Protein AF-A0A933M6C6-F1 (afdb_monomer)

Nearest PDB structures (foldseek):
  3idu-assembly2_B  TM=6.717E-01  e=9.482E-05  Pyrococcus furiosus
  5icu-assembly1_A  TM=5.141E-01  e=3.422E-04  Methylosinus trichosporium OB3b
  7som-assembly1_E  TM=5.709E-01  e=1.697E-02  Chlamydomonas reinhardtii
  2kpn-assembly1_A  TM=4.558E-01  e=5.215E-02  Bacillus cereus ATCC 14579
  2ha1-assembly1_A  TM=2.693E-01  e=4.928E-01  Homo sapiens

Secondary structure (DSSP, 8-state):
--------------------------PPPEEEEEESPTT-EEETTPEEEEEEEEE-TT-EEEEEEEETTEEEEEE--SSTT-SEEEEEEEEE--SSEEEEEEEEEEETT--EEEEEEEEEEEPPPPPPP---------------PPPPP----------PPP-PPPPPPPPPPPPPP-PPPPPPPP------EEEPPPSSTT-EEEEEEETTEEEEEEE--------

Mean predicted aligned error: 21.07 Å

Foldseek 3Di:
DDDDDDDDDDPPPD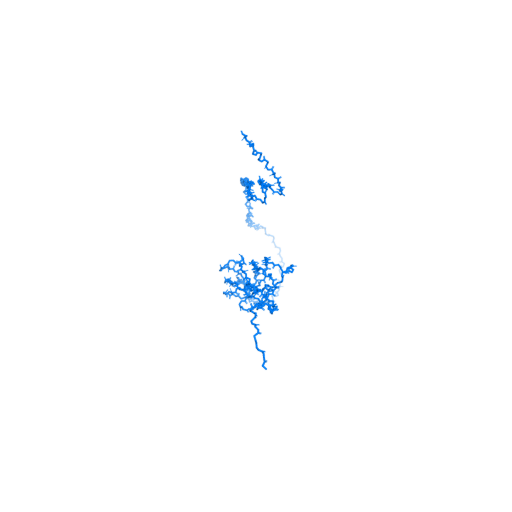DPPPPPPPPPPPWEKDKDWPPDAAAAEEAQFDKGKTKMKIFTQQAWAKKFKDKQRHTDDIDGDPDPRHGIDIDIDIDGRHDFAKIKIKMWTAGPVRHIDIDIHIYGYHYPDDDPDPPPPPDPPDDDPDDDDDDDDDDDDDDDDDDDDDDDDDPPDPDPPDPDPPPPDPPPPDPDFPFDWDFDPDPDDDWTWTWTDDPPDIDIDIDDDPPPPDD

Radius of gyration: 42.8 Å; Cα contacts (8 Å, |Δi|>4): 332; chains: 1; bounding box: 126×90×129 Å

Structure (mmCIF, N/CA/C/O backbone):
data_AF-A0A933M6C6-F1
#
_entry.id   AF-A0A933M6C6-F1
#
loop_
_atom_site.group_PDB
_atom_site.id
_atom_site.type_symbol
_atom_site.label_atom_id
_atom_site.label_alt_id
_atom_site.label_comp_id
_atom_site.label_asym_id
_atom_site.label_entity_id
_atom_site.label_seq_id
_atom_site.pdbx_PDB_ins_code
_atom_site.Cartn_x
_atom_site.Cartn_y
_atom_site.Cartn_z
_atom_site.occupancy
_atom_site.B_iso_or_equiv
_atom_site.auth_seq_id
_atom_site.auth_comp_id
_atom_site.auth_asym_id
_atom_site.auth_atom_id
_atom_site.pdbx_PDB_model_num
ATOM 1 N N . MET A 1 1 ? 32.829 -43.820 -68.331 1.00 44.56 1 MET A N 1
ATOM 2 C CA . MET A 1 1 ? 34.060 -43.910 -67.513 1.00 44.56 1 MET A CA 1
ATOM 3 C C . MET A 1 1 ? 34.888 -42.653 -67.713 1.00 44.56 1 MET A C 1
ATOM 5 O O . MET A 1 1 ? 35.371 -42.453 -68.817 1.00 44.56 1 MET A O 1
ATOM 9 N N . ARG A 1 2 ? 35.026 -41.822 -66.675 1.00 41.12 2 ARG A N 1
ATOM 10 C CA . ARG A 1 2 ? 36.199 -40.979 -66.378 1.00 41.12 2 ARG A CA 1
ATOM 11 C C . ARG A 1 2 ? 35.953 -40.339 -65.014 1.00 41.12 2 ARG A C 1
ATOM 13 O O . ARG A 1 2 ? 35.021 -39.566 -64.845 1.00 41.12 2 ARG A O 1
ATOM 20 N N . ALA A 1 3 ? 36.734 -40.785 -64.043 1.00 38.72 3 ALA A N 1
ATOM 21 C CA . ALA A 1 3 ? 36.704 -40.344 -62.661 1.00 38.72 3 ALA A CA 1
ATOM 22 C C . ALA A 1 3 ? 37.935 -39.477 -62.365 1.00 38.72 3 ALA A C 1
ATOM 24 O O . ALA A 1 3 ? 38.955 -39.625 -63.043 1.00 38.72 3 ALA A O 1
ATOM 25 N N . ARG A 1 4 ? 37.835 -38.753 -61.235 1.00 49.72 4 ARG A N 1
ATOM 26 C CA . ARG A 1 4 ? 38.862 -38.004 -60.470 1.00 49.72 4 ARG A CA 1
ATOM 27 C C . ARG A 1 4 ? 38.957 -36.531 -60.916 1.00 49.72 4 ARG A C 1
ATOM 29 O O . ARG A 1 4 ? 38.981 -36.266 -62.106 1.00 49.72 4 ARG A O 1
ATOM 36 N N . VAL A 1 5 ? 38.950 -35.526 -60.031 1.00 45.81 5 VAL A N 1
ATOM 37 C CA . VAL A 1 5 ? 39.817 -35.337 -58.851 1.00 45.81 5 VAL A CA 1
ATOM 38 C C . VAL A 1 5 ? 39.157 -34.423 -57.786 1.00 45.81 5 VAL A C 1
ATOM 40 O O . VAL A 1 5 ? 38.406 -33.512 -58.113 1.00 45.81 5 VAL A O 1
ATOM 43 N N . PHE A 1 6 ? 39.481 -34.714 -56.521 1.00 47.06 6 PHE A N 1
ATOM 44 C CA . PHE A 1 6 ? 39.343 -33.945 -55.271 1.00 47.06 6 PHE A CA 1
ATOM 45 C C . PHE A 1 6 ? 39.377 -32.402 -55.371 1.00 47.06 6 PHE A C 1
ATOM 47 O O . PHE A 1 6 ? 40.313 -31.851 -55.941 1.00 47.06 6 PHE A O 1
ATOM 54 N N . SER A 1 7 ? 38.499 -31.715 -54.629 1.00 49.41 7 SER A N 1
ATOM 55 C CA . SER A 1 7 ? 38.911 -30.546 -53.834 1.00 49.41 7 SER A CA 1
ATOM 56 C C . SER A 1 7 ? 37.970 -30.333 -52.644 1.00 49.41 7 SER A C 1
ATOM 58 O O . SER A 1 7 ? 36.762 -30.167 -52.789 1.00 49.41 7 SER A O 1
ATOM 60 N N . LEU A 1 8 ? 38.562 -30.408 -51.459 1.00 51.00 8 LEU A N 1
ATOM 61 C CA . LEU A 1 8 ? 37.994 -30.180 -50.140 1.00 51.00 8 LEU A CA 1
ATOM 62 C C . LEU A 1 8 ? 38.196 -28.696 -49.801 1.00 51.00 8 LEU A C 1
ATOM 64 O O . LEU A 1 8 ? 39.320 -28.346 -49.462 1.00 51.00 8 LEU A O 1
ATOM 68 N N . LEU A 1 9 ? 37.169 -27.837 -49.877 1.00 48.59 9 LEU A N 1
ATOM 69 C CA . LEU A 1 9 ? 37.128 -26.558 -49.141 1.00 48.59 9 LEU A CA 1
ATOM 70 C C . LEU A 1 9 ? 35.751 -25.873 -49.241 1.00 48.59 9 LEU A C 1
ATOM 72 O O . LEU A 1 9 ? 35.117 -25.911 -50.289 1.00 48.59 9 LEU A O 1
ATOM 76 N N . CYS A 1 10 ? 35.358 -25.192 -48.160 1.00 39.41 10 CYS A N 1
ATOM 77 C CA . CYS A 1 10 ? 34.171 -24.335 -47.993 1.00 39.41 10 CYS A CA 1
ATOM 78 C C . CYS A 1 10 ? 32.850 -25.022 -47.602 1.00 39.41 10 CYS A C 1
ATOM 80 O O . CYS A 1 10 ? 31.803 -24.832 -48.216 1.00 39.41 10 CYS A O 1
ATOM 82 N N . ILE A 1 11 ? 32.876 -25.683 -46.439 1.00 54.00 11 ILE A N 1
ATOM 83 C CA . ILE A 1 11 ? 31.768 -25.615 -45.470 1.00 54.00 11 ILE A CA 1
ATOM 84 C C . ILE A 1 11 ? 31.667 -24.149 -45.007 1.00 54.00 11 ILE A C 1
ATOM 86 O O . ILE A 1 11 ? 32.199 -23.788 -43.966 1.00 54.00 11 ILE A O 1
ATOM 90 N N . VAL A 1 12 ? 31.072 -23.270 -45.816 1.00 58.31 12 VAL A N 1
ATOM 91 C CA . VAL A 1 12 ? 30.713 -21.896 -45.415 1.00 58.31 12 VAL A CA 1
ATOM 92 C C . VAL A 1 12 ? 29.412 -21.522 -46.119 1.00 58.31 12 VAL A C 1
ATOM 94 O O . VAL A 1 12 ? 29.374 -20.760 -47.077 1.00 58.31 12 VAL A O 1
ATOM 97 N N . GLY A 1 13 ? 28.332 -22.125 -45.633 1.00 46.59 13 GLY A N 1
ATOM 98 C CA . GLY A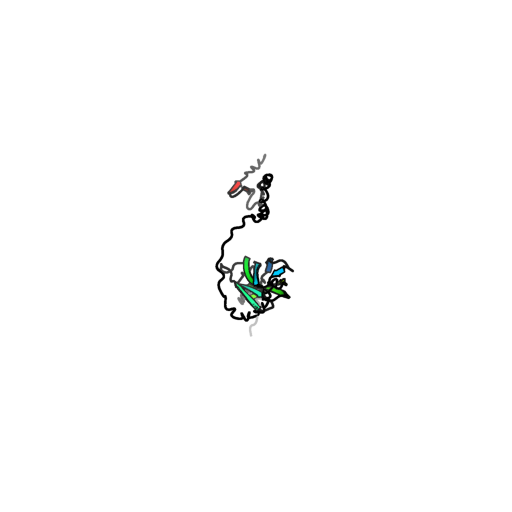 1 13 ? 26.956 -21.704 -45.877 1.00 46.59 13 GLY A CA 1
ATOM 99 C C . GLY A 1 13 ? 26.272 -21.334 -44.561 1.00 46.59 13 GLY A C 1
ATOM 100 O O . GLY A 1 13 ? 25.131 -21.720 -44.336 1.00 46.59 13 GLY A O 1
ATOM 101 N N . CYS A 1 14 ? 26.991 -20.657 -43.655 1.00 40.66 14 CYS A N 1
ATOM 102 C CA . CYS A 1 14 ? 26.375 -19.824 -42.617 1.00 40.66 14 CYS A CA 1
ATOM 103 C C . CYS A 1 14 ? 25.536 -18.747 -43.339 1.00 40.66 14 CYS A C 1
ATOM 105 O O . CYS A 1 14 ? 26.000 -18.184 -44.320 1.00 40.66 14 CYS A O 1
ATOM 107 N N . ALA A 1 15 ? 24.322 -18.381 -42.952 1.00 51.88 15 ALA A N 1
ATOM 108 C CA . ALA A 1 15 ? 23.766 -18.383 -41.621 1.00 51.88 15 ALA A CA 1
ATOM 109 C C . ALA A 1 15 ? 22.245 -18.556 -41.704 1.00 51.88 15 ALA A C 1
ATOM 111 O O . ALA A 1 15 ? 21.538 -17.747 -42.305 1.00 51.88 15 ALA A O 1
ATOM 112 N N . PHE A 1 16 ? 21.739 -19.569 -41.003 1.00 51.19 16 PHE A N 1
ATOM 113 C CA . PHE A 1 16 ? 20.488 -19.417 -40.278 1.00 51.19 16 PHE A CA 1
ATOM 114 C C . PHE A 1 16 ? 20.643 -18.164 -39.409 1.00 51.19 16 PHE A C 1
ATOM 116 O O . PHE A 1 16 ? 21.262 -18.218 -38.348 1.00 51.19 16 PHE A O 1
ATOM 123 N N . ILE A 1 17 ? 20.109 -17.026 -39.855 1.00 52.91 17 ILE A N 1
ATOM 124 C CA . ILE A 1 17 ? 19.870 -15.875 -38.981 1.00 52.91 17 ILE A CA 1
ATOM 125 C C . ILE A 1 17 ? 18.652 -16.234 -38.120 1.00 52.91 17 ILE A C 1
ATOM 127 O O . ILE A 1 17 ? 17.584 -15.638 -38.202 1.00 52.91 17 ILE A O 1
ATOM 131 N N . ALA A 1 18 ? 18.806 -17.274 -37.299 1.00 56.09 18 ALA A N 1
ATOM 132 C CA . ALA A 1 18 ? 18.123 -17.326 -36.029 1.00 56.09 18 ALA A CA 1
ATOM 133 C C . ALA A 1 18 ? 18.757 -16.182 -35.249 1.00 56.09 18 ALA A C 1
ATOM 135 O O . ALA A 1 18 ? 19.886 -16.301 -34.777 1.00 56.09 18 ALA A O 1
ATOM 136 N N . GLY A 1 19 ? 18.091 -15.026 -35.237 1.00 50.09 19 GLY A N 1
ATOM 137 C CA . GLY A 1 19 ? 18.478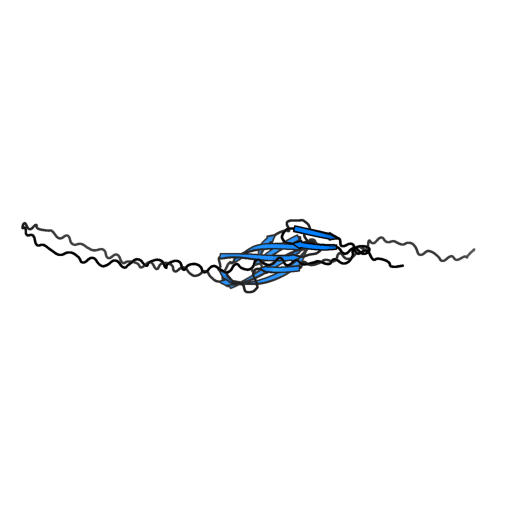 -13.942 -34.356 1.00 50.09 19 GLY A CA 1
ATOM 138 C C . GLY A 1 19 ? 18.628 -14.539 -32.965 1.00 50.09 19 GLY A C 1
ATOM 139 O O . GLY A 1 19 ? 17.640 -14.956 -32.363 1.00 50.09 19 GLY A O 1
ATOM 140 N N . CYS A 1 20 ? 19.868 -14.634 -32.490 1.00 50.94 20 CYS A N 1
ATOM 141 C CA . CYS A 1 20 ? 20.178 -14.846 -31.091 1.00 50.94 20 CYS A CA 1
ATOM 142 C C . CYS A 1 20 ? 19.671 -13.606 -30.355 1.00 50.94 20 CYS A C 1
ATOM 144 O O . CYS A 1 20 ? 20.428 -12.694 -30.036 1.00 50.94 20 CYS A O 1
ATOM 146 N N . GLN A 1 21 ? 18.361 -13.530 -30.147 1.00 54.25 21 GLN A N 1
ATOM 147 C CA . GLN A 1 21 ? 17.785 -12.670 -29.137 1.00 54.25 21 GLN A CA 1
ATOM 148 C C . GLN A 1 21 ? 18.337 -13.204 -27.818 1.00 54.25 21 GLN A C 1
ATOM 150 O O . GLN A 1 21 ? 17.965 -14.292 -27.376 1.00 54.25 21 GLN A O 1
ATOM 155 N N . ALA A 1 22 ? 19.310 -12.479 -27.256 1.00 55.59 22 ALA A N 1
ATOM 156 C CA . ALA A 1 22 ? 19.784 -12.714 -25.902 1.00 55.59 22 ALA A CA 1
ATOM 157 C C . ALA A 1 22 ? 18.553 -12.898 -24.996 1.00 55.59 22 ALA A C 1
ATOM 159 O O . ALA A 1 22 ? 17.565 -12.179 -25.204 1.00 55.59 22 ALA A O 1
ATOM 160 N N . PRO A 1 23 ? 18.561 -13.856 -24.049 1.00 57.53 23 PRO A N 1
ATOM 161 C CA . PRO A 1 23 ? 17.455 -14.023 -23.120 1.00 57.53 23 PRO A CA 1
ATOM 162 C C . PRO A 1 23 ? 17.123 -12.653 -22.544 1.00 57.53 23 PRO A C 1
ATOM 164 O O . PRO A 1 23 ? 17.985 -11.989 -21.968 1.00 57.53 23 PRO A O 1
ATOM 167 N N . ARG A 1 24 ? 15.901 -12.176 -22.789 1.00 56.88 24 ARG A N 1
ATOM 168 C CA . ARG A 1 24 ? 15.425 -10.948 -22.169 1.00 56.88 24 ARG A CA 1
ATOM 169 C C . ARG A 1 24 ? 15.336 -11.273 -20.686 1.00 56.88 24 ARG A C 1
ATOM 171 O O . ARG A 1 24 ? 14.379 -11.922 -20.280 1.00 56.88 24 ARG A O 1
ATOM 178 N N . GLU A 1 25 ? 16.366 -10.911 -19.930 1.00 58.38 25 GLU A N 1
ATOM 179 C CA . GLU A 1 25 ? 16.401 -11.092 -18.483 1.00 58.38 25 GLU A CA 1
ATOM 180 C C . GLU A 1 25 ? 15.146 -10.450 -17.901 1.00 58.38 25 GLU A C 1
ATOM 182 O O . GLU A 1 25 ? 14.957 -9.232 -17.948 1.00 58.38 25 GLU A O 1
ATOM 187 N N . THR A 1 26 ? 14.226 -11.290 -17.435 1.00 68.06 26 THR A N 1
ATOM 188 C CA . THR A 1 26 ? 13.010 -10.835 -16.778 1.00 68.06 26 THR A CA 1
ATOM 189 C C . THR A 1 26 ? 13.389 -10.503 -15.348 1.00 68.06 26 THR A C 1
ATOM 191 O O . THR A 1 26 ? 13.315 -11.354 -14.460 1.00 68.06 26 THR A O 1
ATOM 194 N N . THR A 1 27 ? 13.830 -9.268 -15.127 1.00 87.19 27 THR A N 1
ATOM 195 C CA . THR A 1 27 ? 14.018 -8.751 -13.772 1.00 87.19 27 THR A CA 1
ATOM 196 C C . THR A 1 27 ? 12.675 -8.757 -13.050 1.00 87.19 27 THR A C 1
ATOM 198 O O . THR A 1 27 ? 11.633 -8.574 -13.677 1.00 87.19 27 THR A O 1
ATOM 201 N N . LYS A 1 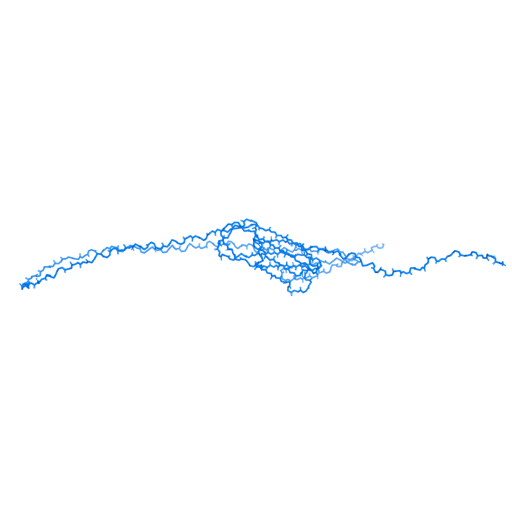28 ? 12.671 -9.024 -11.746 1.00 93.50 28 LYS A N 1
ATOM 202 C CA . LYS A 1 28 ? 11.486 -8.851 -10.901 1.00 93.50 28 LYS A CA 1
ATOM 203 C C . LYS A 1 28 ? 11.592 -7.514 -10.162 1.00 93.50 28 LYS A C 1
ATOM 205 O O . LYS A 1 28 ? 12.710 -7.144 -9.792 1.00 93.50 28 LYS A O 1
ATOM 210 N N . PRO A 1 29 ? 10.464 -6.849 -9.858 1.00 96.56 29 PRO A N 1
ATOM 211 C CA . PRO A 1 29 ? 10.491 -5.662 -9.018 1.00 96.56 29 PRO A CA 1
ATOM 212 C C . PRO A 1 29 ? 11.059 -5.967 -7.629 1.00 96.56 29 PRO A C 1
ATOM 214 O O . PRO A 1 29 ? 10.830 -7.040 -7.076 1.00 96.56 29 PRO A O 1
ATOM 217 N N . SER A 1 30 ? 11.750 -5.010 -7.032 1.00 97.19 30 SER A N 1
ATOM 218 C CA . SER A 1 30 ? 12.094 -4.991 -5.612 1.00 97.19 30 SER A CA 1
ATOM 219 C C . SER A 1 30 ? 11.197 -3.983 -4.904 1.00 97.19 30 SER A C 1
ATOM 221 O O . SER A 1 30 ? 10.936 -2.912 -5.453 1.00 97.19 30 SER A O 1
ATOM 223 N N . ILE A 1 31 ? 10.695 -4.328 -3.718 1.00 98.31 31 ILE A N 1
ATOM 224 C CA . ILE A 1 31 ? 9.736 -3.517 -2.959 1.00 98.31 31 ILE A CA 1
ATOM 225 C C . ILE A 1 31 ? 10.199 -3.434 -1.509 1.00 98.31 31 ILE A C 1
ATOM 227 O O . ILE A 1 31 ? 10.365 -4.457 -0.845 1.00 98.31 31 ILE A O 1
ATOM 231 N N . THR A 1 32 ? 10.302 -2.213 -0.998 1.00 97.94 32 THR A N 1
ATOM 232 C CA . THR A 1 32 ? 10.550 -1.932 0.416 1.00 97.94 32 THR A CA 1
ATOM 233 C C . THR A 1 32 ? 9.430 -1.054 0.948 1.00 97.94 32 THR A C 1
ATOM 235 O O . THR A 1 32 ? 9.217 0.052 0.452 1.00 97.94 32 THR A O 1
ATOM 238 N N . ILE A 1 33 ? 8.715 -1.526 1.968 1.00 97.69 33 ILE A N 1
ATOM 239 C CA . ILE A 1 33 ? 7.730 -0.712 2.684 1.00 97.69 33 ILE A CA 1
ATOM 240 C C . ILE A 1 33 ? 8.487 0.125 3.717 1.00 97.69 33 ILE A C 1
ATOM 242 O O . ILE A 1 33 ? 9.130 -0.415 4.613 1.00 97.69 33 ILE A O 1
ATOM 246 N N . VAL A 1 34 ? 8.448 1.444 3.548 1.00 97.50 34 VAL A N 1
ATOM 247 C CA . VAL A 1 34 ? 9.133 2.423 4.403 1.00 97.50 34 VAL A CA 1
ATOM 248 C C . VAL A 1 34 ? 8.254 2.788 5.597 1.00 97.50 34 VAL A C 1
ATOM 250 O O . VAL A 1 34 ? 8.749 2.932 6.713 1.00 97.50 34 VAL A O 1
ATOM 253 N N . ALA A 1 35 ? 6.944 2.910 5.372 1.00 96.62 35 ALA A N 1
ATOM 254 C CA . ALA A 1 35 ? 5.962 3.160 6.416 1.00 96.62 35 ALA A CA 1
ATOM 255 C C . ALA A 1 35 ? 4.609 2.506 6.074 1.00 96.62 35 ALA A C 1
ATOM 257 O O . ALA A 1 35 ? 4.263 2.429 4.895 1.00 96.62 35 ALA A O 1
ATOM 258 N N . PRO A 1 36 ? 3.819 2.091 7.076 1.00 97.00 36 PRO A N 1
ATOM 259 C CA . PRO A 1 36 ? 4.204 2.026 8.483 1.00 97.00 36 PRO A CA 1
ATOM 260 C C . PRO A 1 36 ? 5.214 0.898 8.779 1.00 97.00 36 PRO A C 1
ATOM 262 O O . PRO A 1 36 ? 5.278 -0.082 8.040 1.00 97.00 36 PRO A O 1
ATOM 265 N N . PRO A 1 37 ? 6.005 0.999 9.862 1.00 95.88 37 PRO A N 1
ATOM 266 C CA . PRO A 1 37 ? 6.800 -0.123 10.352 1.00 95.88 37 PRO A CA 1
ATOM 267 C C . PRO A 1 37 ? 5.922 -1.312 10.765 1.00 95.88 37 PRO A C 1
ATOM 269 O O . PRO A 1 37 ? 4.767 -1.139 11.172 1.00 95.88 37 PRO A O 1
ATOM 272 N N . GLN A 1 38 ? 6.489 -2.520 10.738 1.00 96.31 38 GLN A N 1
ATOM 273 C CA . GLN A 1 38 ? 5.824 -3.715 11.263 1.00 96.31 38 GLN A CA 1
ATOM 274 C C . GLN A 1 38 ? 5.326 -3.516 12.707 1.00 96.31 38 GLN A C 1
ATOM 276 O O . GLN A 1 38 ? 6.021 -2.952 13.550 1.00 96.31 38 GLN A O 1
ATOM 281 N N . GLY A 1 39 ? 4.122 -4.002 13.001 1.00 94.75 39 GLY A N 1
ATOM 282 C CA . GLY A 1 39 ? 3.499 -3.932 14.324 1.00 94.75 39 GLY A CA 1
ATOM 283 C C . GLY A 1 39 ? 2.937 -2.557 14.702 1.00 94.75 39 GLY A C 1
ATOM 284 O O . GLY A 1 39 ? 2.509 -2.381 15.842 1.00 94.75 39 GLY A O 1
ATOM 285 N N . SER A 1 40 ? 2.916 -1.589 13.779 1.00 96.31 40 SER A N 1
ATOM 286 C CA . SER A 1 40 ? 2.319 -0.270 14.033 1.00 96.31 40 SER A CA 1
ATOM 287 C C . SER A 1 40 ? 0.854 -0.387 14.455 1.00 96.31 40 SER A C 1
ATOM 289 O O . SER A 1 40 ? 0.142 -1.280 13.993 1.00 96.31 40 SER A O 1
ATOM 291 N N . SER A 1 41 ? 0.412 0.509 15.341 1.00 96.19 41 SER A N 1
ATOM 292 C CA . SER A 1 41 ? -0.949 0.506 15.883 1.00 96.19 41 SER A CA 1
ATOM 293 C C . SER A 1 41 ? -1.746 1.732 15.445 1.00 96.19 41 SER A C 1
ATOM 295 O O . SER A 1 41 ? -1.231 2.844 15.514 1.00 96.19 41 SER A O 1
ATOM 297 N N . TYR A 1 42 ? -2.998 1.515 15.043 1.00 96.75 42 TYR A N 1
ATOM 298 C CA . TYR A 1 42 ? -3.942 2.541 14.582 1.00 96.75 42 TYR A CA 1
ATOM 299 C C . TYR A 1 42 ? -5.309 2.356 15.240 1.00 96.75 42 TYR A C 1
ATOM 301 O O . TYR A 1 42 ? -5.624 1.265 15.711 1.00 96.75 42 TYR A O 1
ATOM 309 N N . VAL A 1 43 ? -6.142 3.393 15.253 1.00 95.75 43 VAL A N 1
ATOM 310 C CA . VAL A 1 43 ? -7.537 3.289 15.704 1.00 95.75 43 VAL A CA 1
ATOM 311 C C . VAL A 1 43 ? -8.446 3.015 14.506 1.00 95.75 43 VAL A C 1
ATOM 313 O O . VAL A 1 43 ? -8.251 3.558 13.417 1.00 95.75 43 VAL A O 1
ATOM 316 N N . ALA A 1 44 ? -9.469 2.177 14.684 1.00 96.00 44 ALA A N 1
ATOM 317 C CA . ALA A 1 44 ? -10.423 1.909 13.615 1.00 96.00 44 ALA A CA 1
ATOM 318 C C . ALA A 1 44 ? -11.092 3.215 13.147 1.00 96.00 44 ALA A C 1
ATOM 320 O O . ALA A 1 44 ? -11.614 3.997 13.941 1.00 96.00 44 ALA A O 1
ATOM 321 N N . GLY A 1 45 ? -11.092 3.437 11.836 1.00 93.69 45 GLY A N 1
ATOM 322 C CA . GLY A 1 45 ? -11.561 4.658 11.191 1.00 93.69 45 GLY A CA 1
ATOM 323 C C . GLY A 1 45 ? -10.446 5.613 10.759 1.00 93.69 45 GLY A C 1
ATOM 324 O O . GLY A 1 45 ? -10.723 6.465 9.912 1.00 93.69 45 GLY A O 1
ATOM 325 N N . GLU A 1 46 ? -9.217 5.457 11.263 1.00 95.56 46 GLU A N 1
ATOM 326 C CA . GLU A 1 46 ? -8.065 6.260 10.838 1.00 95.56 46 GLU A CA 1
ATOM 327 C C . GLU A 1 46 ? -7.592 5.907 9.421 1.00 95.56 46 GLU A C 1
ATOM 329 O O . GLU A 1 46 ? -7.781 4.791 8.930 1.00 95.56 46 GLU A O 1
ATOM 334 N N . SER A 1 47 ? -6.966 6.881 8.752 1.00 96.06 47 SER A N 1
ATOM 335 C CA . SER A 1 47 ? -6.302 6.672 7.463 1.00 96.06 47 SER A CA 1
ATOM 336 C C . SER A 1 47 ? -4.841 6.303 7.691 1.00 96.06 47 SER A C 1
ATOM 338 O O . SER A 1 47 ? -4.080 7.074 8.274 1.00 96.06 47 SER A O 1
ATOM 340 N N . VAL A 1 48 ? -4.442 5.139 7.199 1.00 97.25 48 VAL A N 1
ATOM 341 C CA . VAL A 1 48 ? -3.073 4.635 7.208 1.00 97.25 48 VAL A CA 1
ATOM 342 C C . VAL A 1 48 ? -2.416 4.985 5.879 1.00 97.25 48 VAL A C 1
ATOM 344 O O . VAL A 1 48 ? -2.884 4.587 4.812 1.00 97.25 48 VAL A O 1
ATOM 347 N N . SER A 1 49 ? -1.307 5.719 5.948 1.00 97.81 49 SER A N 1
ATOM 348 C CA . SER A 1 49 ? -0.470 6.039 4.791 1.00 97.81 49 SER A CA 1
ATOM 349 C C . SER A 1 49 ? 0.620 4.983 4.623 1.00 97.81 49 SER A C 1
ATOM 351 O O . SER A 1 49 ? 1.541 4.913 5.435 1.00 97.81 49 SER A O 1
ATOM 353 N N . VAL A 1 50 ? 0.529 4.177 3.568 1.00 98.12 50 VAL A N 1
ATOM 354 C CA . VAL A 1 50 ? 1.531 3.166 3.219 1.00 98.12 50 VAL A CA 1
ATOM 355 C C . VAL A 1 50 ? 2.508 3.754 2.212 1.00 98.12 50 VAL A C 1
ATOM 357 O O . VAL A 1 50 ? 2.166 3.964 1.050 1.00 98.12 50 VAL A O 1
ATOM 360 N N . HIS A 1 51 ? 3.730 4.026 2.657 1.00 98.19 51 HIS A N 1
ATOM 361 C CA . HIS A 1 51 ? 4.818 4.516 1.817 1.00 98.19 51 HIS A CA 1
ATOM 362 C C . HIS A 1 51 ? 5.713 3.353 1.408 1.00 98.19 51 HIS A C 1
ATOM 364 O O . HIS A 1 51 ? 6.292 2.673 2.256 1.00 98.19 51 HIS A O 1
ATOM 370 N N . SER A 1 52 ? 5.846 3.132 0.103 1.00 97.81 52 SER A N 1
ATOM 371 C CA . SER A 1 52 ? 6.710 2.093 -0.450 1.00 97.81 52 SER A CA 1
ATOM 372 C C . SER A 1 52 ? 7.684 2.647 -1.487 1.00 97.81 52 SER A C 1
ATOM 374 O O . SER A 1 52 ? 7.377 3.578 -2.236 1.00 97.81 52 SER A O 1
ATOM 376 N N . ALA A 1 53 ? 8.880 2.064 -1.505 1.00 97.94 53 ALA A N 1
ATOM 377 C CA . ALA A 1 53 ? 9.909 2.275 -2.509 1.00 97.94 53 ALA A CA 1
ATOM 378 C C . ALA A 1 53 ? 9.995 1.026 -3.390 1.00 97.94 53 ALA A C 1
ATOM 380 O O . ALA A 1 53 ? 10.238 -0.075 -2.897 1.00 97.94 53 ALA A O 1
ATOM 381 N N . VAL A 1 54 ? 9.790 1.205 -4.691 1.00 98.06 54 VAL A N 1
ATOM 382 C CA . VAL A 1 54 ? 9.784 0.140 -5.694 1.00 98.06 54 VAL A CA 1
ATOM 383 C C . VAL A 1 54 ? 10.888 0.404 -6.709 1.00 98.06 54 VAL A C 1
ATOM 385 O O . VAL A 1 54 ? 11.062 1.542 -7.146 1.00 98.06 54 VAL A O 1
ATOM 388 N N . ALA A 1 55 ? 11.623 -0.634 -7.100 1.00 96.75 55 ALA A N 1
ATOM 389 C CA . ALA A 1 55 ? 12.651 -0.553 -8.132 1.00 96.75 55 ALA A CA 1
ATOM 390 C C . ALA A 1 55 ? 12.580 -1.749 -9.089 1.00 96.75 55 ALA A C 1
ATOM 392 O O . ALA A 1 55 ? 12.485 -2.887 -8.642 1.00 96.75 55 ALA A O 1
ATOM 393 N N . ASP A 1 56 ? 12.648 -1.516 -10.397 1.00 96.38 56 ASP A N 1
ATOM 394 C CA . ASP A 1 56 ? 12.757 -2.565 -11.416 1.00 96.38 56 ASP A CA 1
ATOM 395 C C . ASP A 1 56 ? 13.537 -2.044 -12.642 1.00 96.38 56 ASP A C 1
ATOM 397 O O . ASP A 1 56 ? 13.123 -1.041 -13.232 1.00 96.38 56 ASP A O 1
ATOM 401 N N . PRO A 1 57 ? 14.624 -2.717 -13.074 1.00 93.38 57 PRO A N 1
ATOM 402 C CA . PRO A 1 57 ? 15.416 -2.290 -14.231 1.00 93.38 57 PRO A CA 1
ATOM 403 C C . PRO A 1 57 ? 14.661 -2.262 -15.568 1.00 93.38 57 PRO A C 1
ATOM 405 O O . PRO A 1 57 ? 14.986 -1.483 -16.465 1.00 93.38 57 PRO A O 1
ATOM 408 N N . SER A 1 58 ? 13.640 -3.109 -15.719 1.00 92.25 58 SER A N 1
ATOM 409 C CA . SER A 1 58 ? 12.787 -3.167 -16.910 1.00 92.25 58 SER A CA 1
ATOM 410 C C . SER A 1 58 ? 11.682 -2.105 -16.897 1.00 92.25 58 SER A C 1
ATOM 412 O O . SER A 1 58 ? 11.020 -1.902 -17.918 1.00 92.25 58 SER A O 1
ATOM 414 N N . GLY A 1 59 ? 11.497 -1.409 -15.773 1.00 94.69 59 GLY A N 1
ATOM 415 C CA . GLY A 1 59 ? 10.481 -0.388 -15.565 1.00 94.69 59 GLY A CA 1
ATOM 416 C C . GLY A 1 59 ? 9.233 -0.927 -14.870 1.00 94.69 59 GLY A C 1
ATOM 417 O O . GLY A 1 59 ? 8.779 -2.047 -15.101 1.00 94.69 59 GLY A O 1
ATOM 418 N N . ILE A 1 60 ? 8.645 -0.084 -14.032 1.00 97.06 60 ILE A N 1
ATOM 419 C CA . ILE A 1 60 ? 7.456 -0.386 -13.241 1.00 97.06 60 ILE A CA 1
ATOM 420 C C . ILE A 1 60 ? 6.212 -0.136 -14.108 1.00 97.06 60 ILE A C 1
ATOM 422 O O . ILE A 1 60 ? 6.163 0.822 -14.878 1.00 97.06 60 ILE A O 1
ATOM 426 N N . ALA A 1 61 ? 5.212 -1.010 -14.010 1.00 97.12 61 ALA A N 1
ATOM 427 C CA . ALA A 1 61 ? 3.930 -0.886 -14.704 1.00 97.12 61 ALA A CA 1
ATOM 428 C C . ALA A 1 61 ? 2.826 -0.387 -13.765 1.00 97.12 61 ALA A C 1
ATOM 430 O O . ALA A 1 61 ? 2.090 0.534 -14.113 1.00 97.12 61 ALA A O 1
ATOM 431 N N . ARG A 1 62 ? 2.714 -0.992 -12.576 1.00 97.44 62 ARG A N 1
ATOM 432 C CA . ARG A 1 62 ? 1.754 -0.600 -11.535 1.00 97.44 62 ARG A CA 1
ATOM 433 C C . ARG A 1 62 ? 2.171 -1.112 -10.161 1.00 97.44 62 ARG A C 1
ATOM 435 O O . ARG A 1 62 ? 2.903 -2.100 -10.063 1.00 97.44 62 ARG A O 1
ATOM 442 N N . VAL A 1 63 ? 1.642 -0.473 -9.126 1.00 98.31 63 VAL A N 1
ATOM 443 C CA . VAL A 1 63 ? 1.771 -0.877 -7.725 1.00 98.31 63 VAL A CA 1
ATOM 444 C C . VAL A 1 63 ? 0.377 -0.958 -7.108 1.00 98.31 63 VAL A C 1
ATOM 446 O O . VAL A 1 63 ? -0.414 -0.024 -7.206 1.00 98.31 63 VAL A O 1
ATOM 449 N N . GLU A 1 64 ? 0.065 -2.090 -6.496 1.00 98.56 64 GLU A N 1
ATOM 450 C CA . GLU A 1 64 ? -1.205 -2.379 -5.837 1.00 98.56 64 GLU A CA 1
ATOM 451 C C . GLU A 1 64 ? -0.974 -2.512 -4.329 1.00 98.56 64 GLU A C 1
ATOM 453 O O . GLU A 1 64 ? -0.072 -3.236 -3.902 1.00 98.56 64 GLU A O 1
ATOM 458 N N . LEU A 1 65 ? -1.820 -1.862 -3.531 1.00 98.50 65 LEU A N 1
ATOM 459 C CA . LEU A 1 65 ? -1.913 -2.084 -2.092 1.00 98.50 65 LEU A CA 1
ATOM 460 C C . LEU A 1 65 ? -3.093 -3.007 -1.807 1.00 98.50 65 LEU A C 1
ATOM 462 O O . LEU A 1 65 ? -4.216 -2.754 -2.248 1.00 98.50 65 LEU A O 1
ATOM 466 N N . TYR A 1 66 ? -2.834 -4.032 -1.010 1.00 98.38 66 TYR A N 1
ATOM 467 C CA . TYR A 1 66 ? -3.805 -4.980 -0.501 1.00 98.38 66 TYR A CA 1
ATOM 468 C C . TYR A 1 66 ? -3.931 -4.835 1.015 1.00 98.38 66 TYR A C 1
ATOM 470 O O . TYR A 1 66 ? -2.921 -4.703 1.706 1.00 98.38 66 TYR A O 1
ATOM 478 N N . ALA A 1 67 ? -5.154 -4.930 1.527 1.00 97.69 67 ALA A N 1
ATOM 479 C CA . ALA A 1 67 ? -5.442 -5.132 2.942 1.00 97.69 67 ALA A CA 1
ATOM 480 C C . ALA A 1 67 ? -6.240 -6.431 3.095 1.00 97.69 67 ALA A C 1
ATOM 482 O O . ALA A 1 67 ? -7.270 -6.604 2.443 1.00 97.69 67 ALA A O 1
ATOM 483 N N . ASP A 1 68 ? -5.721 -7.368 3.890 1.00 96.50 68 ASP A N 1
ATOM 484 C CA . ASP A 1 68 ? -6.336 -8.677 4.166 1.00 96.50 68 ASP A CA 1
ATOM 485 C C . ASP A 1 68 ? -6.743 -9.453 2.899 1.00 96.50 68 ASP A C 1
ATOM 487 O O . ASP A 1 68 ? -7.760 -10.142 2.844 1.00 96.50 68 ASP A O 1
ATOM 491 N N . GLY A 1 69 ? -5.929 -9.321 1.847 1.00 95.44 69 GLY A N 1
ATOM 492 C CA . GLY A 1 69 ? -6.131 -9.985 0.557 1.00 95.44 69 GLY A CA 1
ATOM 493 C C . GLY A 1 69 ? -7.022 -9.235 -0.440 1.00 95.44 69 GLY A C 1
ATOM 494 O O . GLY A 1 69 ? -7.121 -9.673 -1.586 1.00 95.44 69 GLY A O 1
ATOM 495 N N . ALA A 1 70 ? -7.617 -8.096 -0.073 1.00 96.56 70 ALA A N 1
ATOM 496 C CA . ALA A 1 70 ? -8.396 -7.251 -0.980 1.00 96.56 70 ALA A CA 1
ATOM 497 C C . ALA A 1 70 ? -7.583 -6.045 -1.471 1.00 96.56 70 ALA A C 1
ATOM 499 O O . ALA A 1 70 ? -6.909 -5.400 -0.674 1.00 96.56 70 ALA A O 1
ATOM 500 N N . ILE A 1 71 ? -7.670 -5.705 -2.763 1.00 97.31 71 ILE A N 1
ATOM 501 C CA . ILE A 1 71 ? -7.047 -4.487 -3.311 1.00 97.31 71 ILE A CA 1
ATOM 502 C C . ILE A 1 71 ? -7.771 -3.263 -2.749 1.00 97.31 71 ILE A C 1
ATOM 504 O O . ILE A 1 71 ? -8.987 -3.140 -2.897 1.00 97.31 71 ILE A O 1
ATOM 508 N N . VAL A 1 72 ? -7.019 -2.345 -2.148 1.00 97.44 72 VAL A N 1
ATOM 509 C CA . VAL A 1 72 ? -7.540 -1.096 -1.569 1.00 97.44 72 VAL A CA 1
ATOM 510 C C . VAL A 1 72 ? -7.053 0.146 -2.306 1.00 97.44 72 VAL A C 1
ATOM 512 O O . VAL A 1 72 ? -7.748 1.159 -2.309 1.00 97.44 72 VAL A O 1
ATOM 515 N N . ALA A 1 73 ? -5.897 0.068 -2.967 1.00 97.44 73 ALA A N 1
ATOM 516 C CA . ALA A 1 73 ? -5.378 1.135 -3.813 1.00 97.44 73 ALA A CA 1
ATOM 517 C C . ALA A 1 73 ? -4.542 0.565 -4.963 1.00 97.44 73 ALA A C 1
ATOM 519 O O . ALA A 1 73 ? -3.976 -0.526 -4.866 1.00 97.44 73 ALA A O 1
ATOM 520 N N . GLN A 1 74 ? -4.461 1.317 -6.056 1.00 97.88 74 GLN A N 1
ATOM 521 C CA . GLN A 1 74 ? -3.634 0.993 -7.209 1.00 97.88 74 GLN A CA 1
ATOM 522 C C . GLN A 1 74 ? -3.112 2.284 -7.830 1.00 97.88 74 GLN A C 1
ATOM 524 O O . GLN A 1 74 ? -3.897 3.178 -8.135 1.00 97.88 74 GLN A O 1
ATOM 529 N N . ASP A 1 75 ? -1.813 2.326 -8.102 1.00 97.69 75 ASP A N 1
ATOM 530 C CA . ASP A 1 75 ? -1.143 3.467 -8.710 1.00 97.69 75 ASP A CA 1
ATOM 531 C C . ASP A 1 75 ? -0.269 3.021 -9.883 1.00 97.69 75 ASP A C 1
ATOM 533 O O . ASP A 1 75 ? 0.332 1.942 -9.878 1.00 97.69 75 ASP A O 1
ATOM 537 N N . ALA A 1 76 ? -0.198 3.870 -10.903 1.00 96.06 76 ALA A N 1
ATOM 538 C CA . ALA A 1 76 ? 0.718 3.722 -12.025 1.00 96.06 76 ALA A CA 1
ATOM 539 C C . ALA A 1 76 ? 1.841 4.765 -11.909 1.00 96.06 76 ALA A C 1
ATOM 541 O O . ALA A 1 76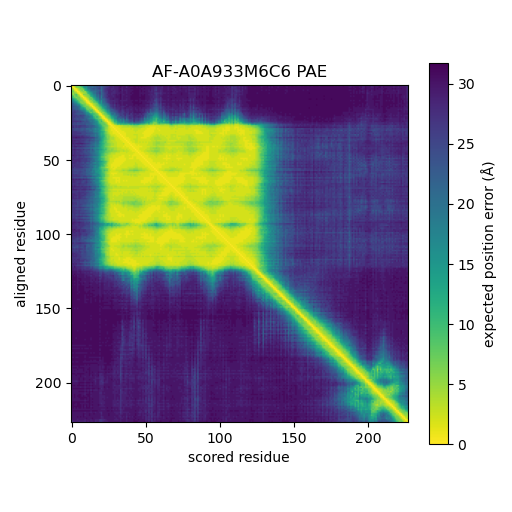 ? 1.609 5.848 -11.363 1.00 96.06 76 ALA A O 1
ATOM 542 N N . PRO A 1 77 ? 3.053 4.487 -12.419 1.00 95.94 77 PRO A N 1
ATOM 543 C CA . PRO A 1 77 ? 4.119 5.478 -12.409 1.00 95.94 77 PRO A CA 1
ATOM 544 C C . PRO A 1 77 ? 3.731 6.738 -13.205 1.00 95.94 77 PRO A C 1
ATOM 546 O O . PRO A 1 77 ? 3.139 6.617 -14.280 1.00 95.94 77 PRO A O 1
ATOM 549 N N . PRO A 1 78 ? 4.098 7.945 -12.734 1.00 94.50 78 PRO A N 1
ATOM 550 C CA . PRO A 1 78 ? 3.803 9.201 -13.426 1.00 94.50 78 PRO A CA 1
ATOM 551 C C . PRO A 1 78 ? 4.532 9.345 -14.766 1.00 94.50 78 PRO A C 1
ATOM 553 O O . PRO A 1 78 ? 4.088 10.112 -15.620 1.00 94.50 78 PRO A O 1
ATOM 556 N N . VAL A 1 79 ? 5.644 8.625 -14.963 1.00 94.75 79 VAL A N 1
ATOM 557 C CA . VAL A 1 79 ? 6.377 8.609 -16.234 1.00 94.75 79 VAL A CA 1
ATOM 558 C C . VAL A 1 79 ? 6.494 7.187 -16.796 1.00 94.75 79 VAL A C 1
ATOM 560 O O . VAL A 1 79 ? 6.691 6.231 -16.039 1.00 94.75 79 VAL A O 1
ATOM 563 N N . PRO A 1 80 ? 6.406 7.007 -18.127 1.00 93.06 80 PRO A N 1
ATOM 564 C CA . PRO A 1 80 ? 6.577 5.698 -18.746 1.00 93.06 80 PRO A CA 1
ATOM 565 C C . PRO A 1 80 ? 7.950 5.092 -18.441 1.00 93.06 80 PRO A C 1
ATOM 567 O O . PRO A 1 80 ? 8.966 5.782 -18.483 1.00 93.06 80 PRO A O 1
ATOM 570 N N . LYS A 1 81 ? 7.986 3.775 -18.207 1.00 92.38 81 LYS A N 1
ATOM 571 C CA . LYS A 1 81 ? 9.217 3.005 -17.945 1.00 92.38 81 LYS A CA 1
ATOM 572 C C . LYS A 1 81 ? 10.051 3.517 -16.761 1.00 92.38 81 LYS A C 1
ATOM 574 O O . LYS A 1 81 ? 11.267 3.336 -16.738 1.00 92.38 81 LYS A O 1
ATOM 579 N N . GLN A 1 82 ? 9.412 4.137 -15.773 1.00 95.94 82 GLN A N 1
ATOM 580 C CA . GLN A 1 82 ? 10.076 4.545 -14.542 1.00 95.94 82 GLN A CA 1
ATOM 581 C C . GLN A 1 82 ? 10.687 3.330 -13.832 1.00 95.94 82 GLN A C 1
ATOM 583 O O . GLN A 1 82 ? 9.974 2.383 -13.507 1.00 95.94 82 GLN A O 1
ATOM 588 N N . GLN A 1 83 ? 11.999 3.352 -13.592 1.00 95.69 83 GLN A N 1
ATOM 589 C CA . GLN A 1 83 ? 12.702 2.233 -12.953 1.00 95.69 83 GLN A CA 1
ATOM 590 C C . GLN A 1 83 ? 12.681 2.297 -11.427 1.00 95.69 83 GLN A C 1
ATOM 592 O O . GLN A 1 83 ? 12.863 1.275 -10.780 1.00 95.69 83 GLN A O 1
ATOM 597 N N . GLN 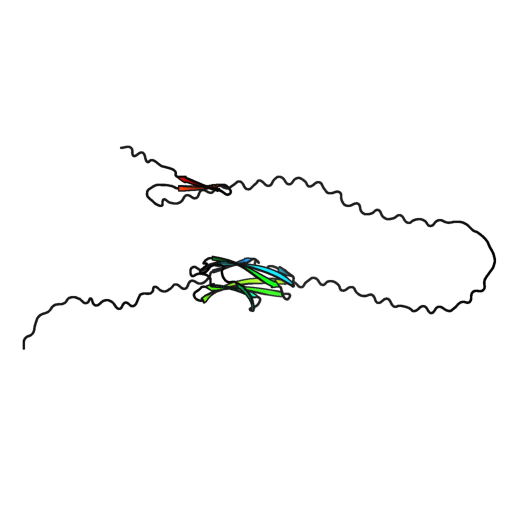A 1 84 ? 12.452 3.476 -10.845 1.00 97.25 84 GLN A N 1
ATOM 598 C CA . GLN A 1 84 ? 12.363 3.662 -9.401 1.00 97.25 84 GLN A CA 1
ATOM 599 C C . GLN A 1 84 ? 11.176 4.553 -9.064 1.00 97.25 84 GLN A C 1
ATOM 601 O O . GLN A 1 84 ? 11.067 5.661 -9.586 1.00 97.25 84 GLN A O 1
ATOM 606 N N . LEU A 1 85 ? 10.300 4.084 -8.184 1.00 97.12 85 LEU A N 1
ATOM 607 C CA . LEU A 1 85 ? 9.080 4.770 -7.780 1.00 97.12 85 LEU A CA 1
ATOM 608 C C . LEU A 1 85 ? 8.992 4.808 -6.258 1.00 97.12 85 L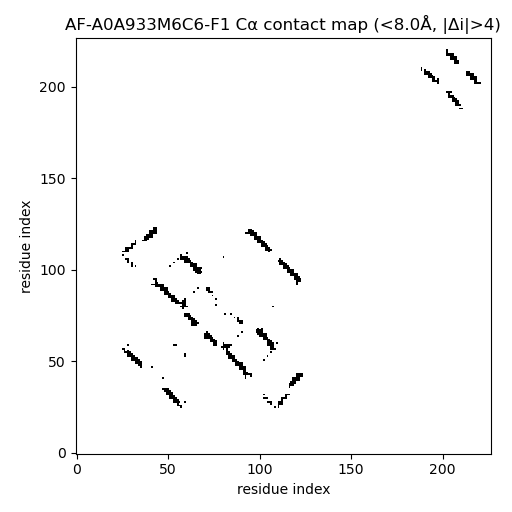EU A C 1
ATOM 610 O O . LEU A 1 85 ? 9.139 3.783 -5.598 1.00 97.12 85 LEU A O 1
ATOM 614 N N . GLN A 1 86 ? 8.709 5.985 -5.711 1.00 97.94 86 GLN A N 1
ATOM 615 C CA . GLN A 1 86 ? 8.176 6.102 -4.361 1.00 97.94 86 GLN A CA 1
ATOM 616 C C . GLN A 1 86 ? 6.686 6.395 -4.463 1.00 97.94 86 GLN A C 1
ATOM 618 O O . GLN A 1 86 ? 6.295 7.322 -5.170 1.00 97.94 86 GLN A O 1
ATOM 623 N N . VAL A 1 87 ? 5.868 5.605 -3.776 1.00 97.31 87 VAL A N 1
ATOM 624 C CA . VAL A 1 87 ? 4.411 5.740 -3.812 1.00 97.31 87 VAL A CA 1
ATOM 625 C C . VAL A 1 87 ? 3.843 5.721 -2.401 1.00 97.31 87 VAL A C 1
ATOM 627 O O . VAL A 1 87 ? 4.295 4.955 -1.548 1.00 97.31 87 VAL A O 1
ATOM 630 N N . ILE A 1 88 ? 2.868 6.597 -2.158 1.00 98.12 88 ILE A N 1
ATOM 631 C CA . ILE A 1 88 ? 2.117 6.671 -0.906 1.00 98.12 88 ILE A CA 1
ATOM 632 C C . ILE A 1 88 ? 0.672 6.301 -1.217 1.00 98.12 88 ILE A C 1
ATOM 634 O O . ILE A 1 88 ? -0.023 7.042 -1.905 1.00 98.12 88 ILE A O 1
ATOM 638 N N . GLN A 1 89 ? 0.229 5.167 -0.690 1.00 98.19 89 GLN A N 1
ATOM 639 C CA . GLN A 1 89 ? -1.115 4.636 -0.885 1.00 98.19 89 GLN A CA 1
ATOM 640 C C . GLN A 1 89 ? -1.883 4.716 0.434 1.00 98.19 89 GLN A C 1
ATOM 642 O O . GLN A 1 89 ? -1.323 4.458 1.498 1.00 98.19 89 GLN A O 1
ATOM 647 N N . GLN A 1 90 ? -3.153 5.111 0.384 1.00 97.69 90 GLN A N 1
ATOM 648 C CA . GLN A 1 90 ? -3.978 5.267 1.582 1.00 97.69 90 GLN A CA 1
ATOM 649 C C . GLN A 1 90 ? -4.865 4.044 1.785 1.00 97.69 90 GLN A C 1
ATOM 651 O O . GLN A 1 90 ? -5.498 3.561 0.848 1.00 97.69 90 GLN A O 1
ATOM 656 N N . TRP A 1 91 ? -4.960 3.590 3.029 1.00 97.44 91 TRP A N 1
ATOM 657 C CA . TRP A 1 91 ? -5.915 2.577 3.452 1.00 97.44 91 TRP A CA 1
ATOM 658 C C . TRP A 1 91 ? -6.639 3.042 4.710 1.00 97.44 91 TRP A C 1
ATOM 660 O O . TRP A 1 91 ? -6.015 3.524 5.648 1.00 97.44 91 TRP A O 1
ATOM 670 N N . LYS A 1 92 ? -7.961 2.888 4.759 1.00 96.94 92 LYS A N 1
ATOM 671 C CA . LYS A 1 92 ? -8.732 3.182 5.968 1.00 96.94 92 LYS A CA 1
ATOM 672 C C . LYS A 1 92 ? -8.728 1.957 6.877 1.00 96.94 92 LYS A C 1
ATOM 674 O O . LYS A 1 92 ? -9.207 0.908 6.461 1.00 96.94 92 LYS A O 1
ATOM 679 N N . ALA A 1 93 ? -8.257 2.108 8.113 1.00 95.31 93 ALA A N 1
ATOM 680 C CA . ALA A 1 93 ? -8.227 1.039 9.102 1.00 95.31 93 ALA A CA 1
ATOM 681 C C . ALA A 1 93 ? -9.654 0.615 9.480 1.00 95.31 93 ALA A C 1
ATOM 683 O O . ALA A 1 93 ? -10.349 1.315 10.217 1.00 95.31 93 ALA A O 1
ATOM 684 N N . THR A 1 94 ? -10.130 -0.505 8.938 1.00 90.50 94 THR A N 1
ATOM 685 C CA . THR A 1 94 ? -11.491 -1.008 9.173 1.00 90.50 94 THR A CA 1
ATOM 686 C C . THR A 1 94 ? -11.479 -2.252 10.038 1.00 90.50 94 THR A C 1
ATOM 688 O O . THR A 1 94 ? -10.846 -3.234 9.675 1.00 90.50 94 THR A O 1
ATOM 691 N N . GLY A 1 95 ? -12.277 -2.250 11.106 1.00 91.00 95 GLY A N 1
ATOM 692 C CA . GLY A 1 95 ? -12.318 -3.362 12.054 1.00 91.00 95 GLY A CA 1
ATOM 693 C C . GLY A 1 95 ? -11.163 -3.294 13.049 1.00 91.00 95 GLY A C 1
ATOM 694 O O . GLY A 1 95 ? -10.113 -2.737 12.760 1.00 91.00 95 GLY A O 1
ATOM 695 N N . ALA A 1 96 ? -11.393 -3.795 14.259 1.00 93.94 96 ALA A N 1
ATOM 696 C CA . ALA A 1 96 ? -10.329 -3.960 15.238 1.00 93.94 96 ALA A CA 1
ATOM 697 C C . ALA A 1 96 ? -9.705 -5.351 15.073 1.00 93.94 96 ALA A C 1
ATOM 699 O O . ALA A 1 96 ? -10.421 -6.322 14.826 1.00 93.94 96 ALA A O 1
ATOM 700 N N . GLY A 1 97 ? -8.393 -5.450 15.259 1.00 95.38 97 GLY A N 1
ATOM 701 C CA . GLY A 1 97 ? -7.636 -6.687 15.135 1.00 95.38 97 GLY A CA 1
ATOM 702 C C . GLY A 1 97 ? -6.329 -6.505 14.375 1.00 95.38 97 GLY A C 1
ATOM 703 O O . GLY A 1 97 ? -5.878 -5.395 14.103 1.00 95.38 97 GLY A O 1
ATOM 704 N N . GLN A 1 98 ? -5.703 -7.630 14.053 1.00 96.88 98 GLN A N 1
ATOM 705 C CA . GLN A 1 98 ? -4.509 -7.651 13.224 1.00 96.88 98 GLN A CA 1
ATOM 706 C C . GLN A 1 98 ? -4.908 -7.572 11.748 1.00 96.88 98 GLN A C 1
ATOM 708 O O . GLN A 1 98 ? -5.764 -8.337 11.312 1.00 96.88 98 GLN A O 1
ATOM 713 N N . HIS A 1 99 ? -4.247 -6.696 10.996 1.00 97.38 99 HIS A N 1
ATOM 714 C CA . HIS A 1 99 ? -4.436 -6.553 9.556 1.00 97.38 99 HIS A CA 1
ATOM 715 C C . HIS A 1 99 ? -3.116 -6.770 8.825 1.00 97.38 99 HIS A C 1
ATOM 717 O O . HIS A 1 99 ? -2.059 -6.310 9.272 1.00 97.38 99 HIS A O 1
ATOM 723 N N . THR A 1 100 ? -3.180 -7.460 7.688 1.00 97.69 100 THR A N 1
ATOM 724 C CA . THR A 1 100 ? -2.019 -7.671 6.816 1.00 97.69 100 THR A CA 1
ATOM 725 C C . THR A 1 100 ? -2.092 -6.716 5.637 1.00 97.69 100 THR A C 1
ATOM 727 O O . THR A 1 100 ? -2.994 -6.823 4.805 1.00 97.69 100 THR A O 1
ATOM 730 N N . LEU A 1 101 ? -1.128 -5.799 5.549 1.00 98.06 101 LEU A N 1
ATOM 731 C CA . LEU A 1 101 ? -0.964 -4.919 4.398 1.00 98.06 101 LEU A CA 1
ATOM 732 C C . LEU A 1 101 ? 0.097 -5.499 3.471 1.00 98.06 101 LEU A C 1
ATOM 734 O O . LEU A 1 101 ? 1.213 -5.777 3.904 1.00 98.06 101 LEU A O 1
ATOM 738 N N . LEU A 1 102 ? -0.243 -5.669 2.198 1.00 98.44 102 LEU A N 1
ATOM 739 C CA . LEU A 1 102 ? 0.642 -6.235 1.186 1.00 98.44 102 LEU A CA 1
ATOM 740 C C . LEU A 1 102 ? 0.736 -5.288 -0.007 1.00 98.44 102 LEU A C 1
ATOM 742 O O . LEU A 1 102 ? -0.269 -4.908 -0.594 1.00 98.44 102 LEU A O 1
ATOM 746 N N . VAL A 1 103 ? 1.954 -4.916 -0.377 1.00 98.50 103 VAL A N 1
ATOM 747 C CA . VAL A 1 103 ? 2.249 -4.144 -1.582 1.00 98.50 103 VAL A CA 1
ATOM 748 C C . VAL A 1 103 ? 2.728 -5.108 -2.656 1.00 98.50 103 VAL A C 1
ATOM 750 O O . VAL A 1 103 ? 3.710 -5.824 -2.461 1.00 98.50 103 VAL A O 1
ATOM 753 N N . ARG A 1 104 ? 2.052 -5.110 -3.804 1.00 98.50 104 ARG A N 1
ATOM 754 C CA . ARG A 1 104 ? 2.403 -5.911 -4.978 1.00 98.50 104 ARG A CA 1
ATOM 755 C C . ARG A 1 104 ? 2.761 -4.989 -6.133 1.00 98.50 104 ARG A C 1
ATOM 757 O O . ARG A 1 104 ? 1.959 -4.150 -6.531 1.00 98.50 104 ARG A O 1
ATOM 764 N N . ALA A 1 105 ? 3.943 -5.166 -6.709 1.00 97.94 105 ALA A N 1
ATOM 765 C CA . ALA A 1 105 ? 4.375 -4.408 -7.880 1.00 97.94 105 ALA A CA 1
ATOM 766 C C . ALA A 1 105 ? 4.467 -5.307 -9.111 1.00 97.94 105 ALA A C 1
ATOM 768 O O . ALA A 1 105 ? 4.814 -6.486 -9.012 1.00 97.94 105 ALA A O 1
ATOM 769 N N . TYR A 1 106 ? 4.187 -4.720 -10.271 1.00 97.12 106 TYR A N 1
ATOM 770 C CA . TYR A 1 106 ? 4.275 -5.357 -11.581 1.00 97.12 106 TYR A CA 1
ATOM 771 C C . TYR A 1 106 ? 5.227 -4.540 -12.440 1.00 97.12 106 TYR A C 1
ATOM 773 O O . TYR A 1 106 ? 5.138 -3.309 -12.453 1.00 97.12 106 TYR A O 1
ATOM 781 N N . ASN A 1 107 ? 6.103 -5.202 -13.187 1.00 96.12 107 ASN A N 1
ATOM 782 C CA . ASN A 1 107 ? 6.899 -4.542 -14.218 1.00 96.12 107 ASN A CA 1
ATOM 783 C C . ASN A 1 107 ? 6.226 -4.606 -15.597 1.00 96.12 107 ASN A C 1
ATOM 785 O O . ASN A 1 107 ? 5.167 -5.209 -15.770 1.00 96.12 107 ASN A O 1
ATOM 789 N N . LEU A 1 108 ? 6.859 -3.999 -16.603 1.00 94.06 108 LEU A N 1
ATOM 790 C CA . LEU A 1 108 ? 6.347 -3.962 -17.982 1.00 94.06 108 LEU A CA 1
ATOM 791 C C . LEU A 1 108 ? 6.271 -5.334 -18.679 1.00 94.06 108 LEU A C 1
ATOM 793 O O . LEU A 1 108 ? 5.663 -5.442 -19.742 1.00 94.06 108 LEU A O 1
ATOM 797 N N . ALA A 1 109 ? 6.898 -6.368 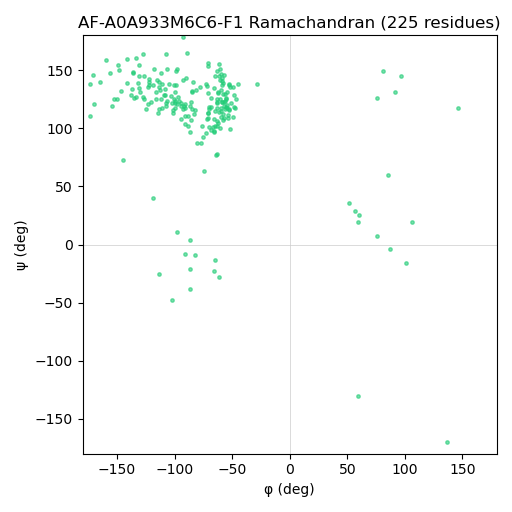-18.116 1.00 93.50 109 ALA A N 1
ATOM 798 C CA . ALA A 1 109 ? 6.798 -7.753 -18.575 1.00 93.50 109 ALA A CA 1
ATOM 799 C C . ALA A 1 109 ? 5.769 -8.567 -17.763 1.00 93.50 109 ALA A C 1
ATOM 801 O O . ALA A 1 109 ? 5.725 -9.789 -17.888 1.00 93.50 109 ALA A O 1
ATOM 802 N N . ASN A 1 110 ? 4.956 -7.905 -16.929 1.00 93.75 110 ASN A N 1
ATOM 803 C CA . ASN A 1 110 ? 4.018 -8.505 -15.977 1.00 93.75 110 ASN A CA 1
ATOM 804 C C . ASN A 1 110 ? 4.670 -9.432 -14.934 1.00 93.75 110 ASN A C 1
ATOM 806 O O . ASN A 1 110 ? 3.976 -10.227 -14.300 1.00 93.75 110 ASN A O 1
ATOM 810 N N . ALA A 1 111 ? 5.983 -9.329 -14.712 1.00 94.62 111 ALA A N 1
ATOM 811 C CA . ALA A 1 111 ? 6.627 -10.000 -13.593 1.00 94.62 111 ALA A CA 1
ATOM 812 C C . ALA A 1 111 ? 6.265 -9.285 -12.287 1.00 94.62 111 ALA A C 1
ATOM 814 O O . ALA A 1 111 ? 6.254 -8.053 -12.218 1.00 94.62 111 ALA A O 1
ATOM 815 N N . THR A 1 112 ? 5.983 -10.077 -11.254 1.00 96.25 112 THR A N 1
ATOM 816 C CA . THR A 1 112 ? 5.495 -9.596 -9.962 1.00 96.25 112 THR A CA 1
ATOM 817 C C . THR A 1 112 ? 6.439 -9.900 -8.811 1.00 96.25 112 THR A C 1
ATOM 819 O O . THR A 1 112 ? 7.142 -10.922 -8.813 1.00 96.25 112 THR A O 1
ATOM 822 N N . SER A 1 113 ? 6.370 -9.014 -7.818 1.00 97.19 113 SER A N 1
ATOM 823 C CA . SER A 1 113 ? 6.938 -9.168 -6.480 1.00 97.19 113 SER A CA 1
ATOM 824 C C . SER A 1 113 ? 5.992 -8.591 -5.438 1.00 97.19 113 SER A C 1
ATOM 826 O O . SER A 1 113 ? 5.137 -7.760 -5.756 1.00 97.19 113 SER A O 1
ATOM 828 N N . GLU A 1 114 ? 6.164 -9.025 -4.194 1.00 97.44 114 GLU A N 1
ATOM 829 C CA . GLU A 1 114 ? 5.321 -8.648 -3.064 1.00 97.44 114 GLU A CA 1
ATOM 830 C C . GLU A 1 114 ? 6.175 -8.322 -1.842 1.00 97.44 114 GLU A C 1
ATOM 832 O O . GLU A 1 114 ? 7.243 -8.901 -1.643 1.00 97.44 114 GLU A O 1
ATOM 837 N N . SER A 1 115 ? 5.686 -7.407 -1.014 1.00 97.94 115 SER A N 1
ATOM 838 C CA . SER A 1 115 ? 6.224 -7.107 0.309 1.00 97.94 115 SER A CA 1
ATOM 839 C C . SER A 1 115 ? 5.057 -6.848 1.249 1.00 97.94 115 SER A C 1
ATOM 841 O O . SER A 1 115 ? 4.078 -6.224 0.845 1.00 97.94 115 SER A O 1
ATOM 843 N N . GLY A 1 116 ? 5.121 -7.355 2.477 1.00 97.06 116 GLY A N 1
ATOM 844 C CA . GLY A 1 116 ? 4.003 -7.295 3.411 1.00 97.06 116 GLY A CA 1
ATOM 845 C C . GLY A 1 116 ? 4.435 -6.900 4.810 1.00 97.06 116 GLY A C 1
ATOM 846 O O . GLY A 1 116 ? 5.529 -7.238 5.259 1.00 97.06 116 GLY A O 1
ATOM 847 N N . ILE A 1 117 ? 3.546 -6.199 5.500 1.00 98.00 117 ILE A N 1
ATOM 848 C CA . ILE A 1 117 ? 3.673 -5.850 6.908 1.00 98.00 117 ILE A CA 1
ATOM 849 C C . ILE A 1 117 ? 2.382 -6.206 7.634 1.00 98.00 117 ILE A C 1
ATOM 851 O O . ILE A 1 117 ? 1.292 -6.232 7.062 1.00 98.00 117 ILE A O 1
ATOM 855 N N . VAL A 1 118 ? 2.515 -6.437 8.929 1.00 98.00 118 VAL A N 1
ATOM 856 C CA . VAL A 1 118 ? 1.387 -6.666 9.821 1.00 98.00 118 VAL A CA 1
ATOM 857 C C . VAL A 1 118 ? 1.232 -5.444 10.709 1.00 98.00 118 VAL A C 1
ATOM 859 O O . VAL A 1 118 ? 2.221 -4.965 11.260 1.00 98.00 118 VAL A O 1
ATOM 862 N N . ILE A 1 119 ? 0.009 -4.949 10.862 1.00 97.69 119 ILE A N 1
ATOM 863 C CA . ILE A 1 119 ? -0.334 -3.843 11.762 1.00 97.69 119 ILE A CA 1
ATOM 864 C C . ILE A 1 119 ? -1.489 -4.246 12.677 1.00 97.69 119 ILE A C 1
ATOM 866 O O . ILE A 1 119 ? -2.184 -5.231 12.428 1.00 97.69 119 ILE A O 1
ATOM 870 N N . ASN A 1 120 ? -1.688 -3.486 13.748 1.00 97.81 120 ASN A N 1
ATOM 871 C CA . ASN A 1 120 ? -2.754 -3.717 14.711 1.00 97.81 120 ASN A CA 1
ATOM 872 C C . ASN A 1 120 ? -3.730 -2.537 14.723 1.00 97.81 120 ASN A C 1
ATOM 874 O O . ASN A 1 120 ? -3.322 -1.386 14.836 1.00 97.81 120 ASN A O 1
ATOM 878 N N . VAL A 1 121 ? -5.024 -2.815 14.638 1.00 97.38 121 VAL A N 1
ATOM 879 C CA . VAL A 1 121 ? -6.077 -1.804 14.708 1.00 97.38 121 VAL A CA 1
ATOM 880 C C . VAL A 1 121 ? -6.860 -1.991 16.000 1.00 97.38 121 VAL A C 1
ATOM 882 O O . VAL A 1 121 ? -7.352 -3.078 16.297 1.00 97.38 121 VAL A O 1
ATOM 885 N N . THR A 1 122 ? -6.975 -0.939 16.803 1.00 96.44 122 THR A N 1
ATOM 886 C CA . THR A 1 122 ? -7.736 -0.945 18.054 1.00 96.44 122 THR A CA 1
ATOM 887 C C . THR A 1 122 ? -9.127 -0.359 17.843 1.00 96.44 122 THR A C 1
ATOM 889 O O . THR A 1 122 ? -9.355 0.480 16.969 1.00 96.44 122 THR A O 1
ATOM 892 N N . ALA A 1 123 ? -10.097 -0.817 18.636 1.00 92.25 123 ALA A N 1
ATOM 893 C CA . ALA A 1 123 ? -11.431 -0.230 18.612 1.00 92.25 123 ALA A CA 1
ATOM 894 C C . ALA A 1 123 ? -11.374 1.231 19.104 1.00 92.25 123 ALA A C 1
ATOM 896 O O . ALA A 1 123 ? -10.597 1.528 20.018 1.00 92.25 123 ALA A O 1
ATOM 897 N N . PRO A 1 124 ? -12.201 2.141 18.557 1.00 86.94 124 PRO A N 1
ATOM 898 C CA . PRO A 1 124 ? -12.308 3.493 19.082 1.00 86.94 124 PRO A CA 1
ATOM 899 C C . PRO A 1 124 ? -12.752 3.436 20.542 1.00 86.94 124 PRO A C 1
ATOM 901 O O . PRO A 1 124 ? -13.573 2.592 20.913 1.00 86.94 124 PRO A O 1
ATOM 904 N N . ALA A 1 125 ? -12.231 4.342 21.369 1.00 82.25 125 ALA A N 1
ATOM 905 C CA . ALA A 1 125 ? -12.705 4.471 22.739 1.00 82.25 125 ALA A CA 1
ATOM 906 C C . ALA A 1 125 ? -14.226 4.692 22.727 1.00 82.25 125 ALA A C 1
ATOM 908 O O . ALA A 1 125 ? -14.727 5.583 22.037 1.00 82.25 125 ALA A O 1
ATOM 909 N N . ALA A 1 126 ? -14.964 3.863 23.467 1.00 78.50 126 ALA A N 1
ATOM 910 C CA . ALA A 1 126 ? -16.404 4.020 23.578 1.00 78.50 126 ALA A CA 1
ATOM 911 C C . ALA A 1 126 ? -16.705 5.369 24.238 1.00 78.50 126 ALA A C 1
ATOM 913 O O . ALA A 1 126 ? -16.337 5.608 25.389 1.00 78.50 126 ALA A O 1
ATOM 914 N N . VAL A 1 127 ? -17.390 6.254 23.516 1.00 68.75 127 VAL A N 1
ATOM 915 C CA . VAL A 1 127 ? -17.992 7.436 24.129 1.00 68.75 127 VAL A CA 1
ATOM 916 C C . VAL A 1 127 ? -19.145 6.919 24.982 1.00 68.75 127 VAL A C 1
ATOM 918 O O . VAL A 1 127 ? -20.069 6.298 24.452 1.00 68.75 127 VAL A O 1
ATOM 921 N N . ALA A 1 128 ? -19.076 7.102 26.303 1.00 65.31 128 ALA A N 1
ATOM 922 C CA . ALA A 1 128 ? -20.184 6.742 27.177 1.00 65.31 128 ALA A CA 1
ATOM 923 C C . ALA A 1 128 ? -21.444 7.453 26.665 1.00 65.31 128 ALA A C 1
ATOM 925 O O . ALA A 1 128 ? -21.486 8.682 26.604 1.00 65.31 128 ALA A O 1
ATOM 926 N N . SER A 1 129 ? -22.459 6.688 26.257 1.00 65.88 129 SER A N 1
ATOM 927 C CA . SER A 1 129 ? -23.774 7.273 26.000 1.00 65.88 129 SER A CA 1
ATOM 928 C C . SER A 1 129 ? -24.249 7.918 27.301 1.00 65.88 129 SER A C 1
ATOM 930 O O . SER A 1 129 ? -24.129 7.272 28.347 1.00 65.88 129 SER A O 1
ATOM 932 N N . PRO A 1 130 ? -24.757 9.164 27.294 1.00 69.12 130 PRO A N 1
ATOM 933 C CA . PRO A 1 130 ? -25.301 9.745 28.507 1.00 69.12 130 PRO A CA 1
ATOM 934 C C . PRO A 1 130 ? -26.446 8.852 28.980 1.00 69.12 130 PRO A C 1
ATOM 936 O O . PRO A 1 130 ? -27.465 8.711 28.301 1.00 69.12 130 PRO A O 1
ATOM 939 N N . THR A 1 131 ? -26.270 8.222 30.141 1.00 65.56 131 THR A N 1
ATOM 940 C CA . THR A 1 131 ? -27.352 7.526 30.830 1.00 65.56 131 THR A CA 1
ATOM 941 C C . THR A 1 131 ? -28.448 8.552 31.070 1.00 65.56 131 THR A C 1
ATOM 943 O O . THR A 1 131 ? -28.294 9.457 31.890 1.00 65.56 131 THR A O 1
ATOM 946 N N . THR A 1 132 ? -29.545 8.459 30.319 1.00 62.91 132 THR A N 1
ATOM 947 C CA . THR A 1 132 ? -30.707 9.312 30.560 1.00 62.91 132 THR A CA 1
ATOM 948 C C . THR A 1 132 ? -31.321 8.837 31.869 1.00 62.91 132 THR A C 1
ATOM 950 O O . THR A 1 132 ? -31.966 7.792 31.919 1.00 62.91 132 THR A O 1
ATOM 953 N N . VAL A 1 133 ? -31.061 9.561 32.958 1.00 64.62 133 VAL A N 1
ATOM 954 C CA . VAL A 1 133 ? -31.749 9.330 34.227 1.00 64.62 133 VAL A CA 1
ATOM 955 C C . VAL A 1 133 ? -33.210 9.696 33.988 1.00 64.62 133 VAL A C 1
ATOM 957 O O . VAL A 1 133 ? -33.537 10.865 33.794 1.00 64.62 133 VAL A O 1
ATOM 960 N N . ALA A 1 134 ? -34.085 8.692 33.938 1.00 66.69 134 ALA A N 1
ATOM 961 C CA . ALA A 1 134 ? -35.520 8.910 33.860 1.00 66.69 134 ALA A CA 1
ATOM 962 C C . ALA A 1 134 ? -35.971 9.620 35.145 1.00 66.69 134 ALA A C 1
ATOM 964 O O . ALA A 1 134 ? -36.085 9.005 36.204 1.00 66.69 134 ALA A O 1
ATOM 965 N N . VAL A 1 135 ? -36.194 10.933 35.064 1.00 62.12 135 VAL A N 1
ATOM 966 C CA . VAL A 1 135 ? -36.828 11.688 36.145 1.00 62.12 135 VAL A CA 1
ATOM 967 C C . VAL A 1 135 ? -38.296 11.276 36.164 1.00 62.12 135 VAL A C 1
ATOM 969 O O . VAL A 1 135 ? -39.053 11.599 35.249 1.00 62.12 135 VAL A O 1
ATOM 972 N N . ALA A 1 136 ? -38.696 10.529 37.192 1.00 61.06 136 ALA A N 1
ATOM 973 C CA . ALA A 1 136 ? -40.097 10.233 37.446 1.00 61.06 136 ALA A CA 1
ATOM 974 C C . ALA A 1 136 ? -40.831 11.550 37.741 1.00 61.06 136 ALA A C 1
ATOM 976 O O . ALA A 1 136 ? -40.665 12.147 38.805 1.00 61.06 136 ALA A O 1
ATOM 977 N N . VAL A 1 137 ? -41.627 12.023 36.781 1.00 64.25 137 VAL A N 1
ATOM 978 C CA . VAL A 1 137 ? -42.519 13.167 36.974 1.00 64.25 137 VAL A CA 1
ATOM 979 C C . VAL A 1 137 ? -43.669 12.698 37.863 1.00 64.25 137 VAL A C 1
ATOM 981 O O . VAL A 1 137 ? -44.629 12.097 37.386 1.00 64.25 137 VAL A O 1
ATOM 984 N N . ILE A 1 138 ? -43.570 12.942 39.171 1.00 66.94 138 ILE A N 1
ATOM 985 C CA . ILE A 1 138 ? -44.734 12.858 40.055 1.00 66.94 138 ILE A CA 1
ATOM 986 C C . ILE A 1 138 ? -45.642 14.047 39.733 1.00 66.94 138 ILE A C 1
ATOM 988 O O . ILE A 1 138 ? -45.264 15.196 39.931 1.00 66.94 138 ILE A O 1
ATOM 992 N N . SER A 1 139 ? -46.827 13.795 39.180 1.00 61.69 139 SER A N 1
ATOM 993 C CA . SER A 1 139 ? -47.840 14.837 38.992 1.00 61.69 139 SER A CA 1
ATOM 994 C C . SER A 1 139 ? -48.306 15.335 40.368 1.00 61.69 139 SER A C 1
ATOM 996 O O . SER A 1 139 ? -48.915 14.552 41.102 1.00 61.69 139 SER A O 1
ATOM 998 N N . PRO A 1 140 ? -48.060 16.600 40.765 1.00 60.50 140 PRO A N 1
ATOM 999 C CA . PRO A 1 140 ? -48.642 17.108 41.996 1.00 60.50 140 PRO A CA 1
ATOM 1000 C C . PRO A 1 140 ? -50.146 17.298 41.776 1.00 60.50 140 PRO A C 1
ATOM 1002 O O . PRO A 1 140 ? -50.575 18.141 40.991 1.00 60.50 140 PRO A O 1
ATOM 1005 N N . THR A 1 141 ? -50.963 16.506 42.470 1.00 53.69 141 THR A N 1
ATOM 1006 C CA . THR A 1 141 ? -52.392 16.806 42.608 1.00 53.69 141 THR A CA 1
ATOM 1007 C C . THR A 1 141 ? -52.507 17.936 43.620 1.00 53.69 141 THR A C 1
ATOM 1009 O O . THR A 1 141 ? -52.336 17.717 44.816 1.00 53.69 141 THR A O 1
ATOM 1012 N N . VAL A 1 142 ? -52.724 19.159 43.139 1.00 59.69 142 VAL A N 1
ATOM 1013 C CA . VAL A 1 142 ? -52.950 20.339 43.982 1.00 59.69 142 VAL A CA 1
ATOM 1014 C C . VAL A 1 142 ? -54.431 20.364 44.381 1.00 59.69 142 VAL A C 1
ATOM 1016 O O . VAL A 1 142 ? -55.273 20.554 43.501 1.00 59.69 142 VAL A O 1
ATOM 1019 N N . PRO A 1 143 ? -54.809 20.169 45.659 1.00 61.94 143 PRO A N 1
ATOM 1020 C CA . PRO A 1 143 ? -56.162 20.480 46.094 1.00 61.94 143 PRO A CA 1
ATOM 1021 C C . PRO A 1 143 ? -56.354 22.003 46.120 1.00 61.94 143 PRO A C 1
ATOM 1023 O O . PRO A 1 143 ? -55.540 22.747 46.667 1.00 61.94 143 PRO A O 1
ATOM 1026 N N . LEU A 1 144 ? -57.444 22.460 45.506 1.00 50.00 144 LEU A N 1
ATOM 1027 C CA . LEU A 1 144 ? -57.866 23.856 45.461 1.00 50.00 144 LEU A CA 1
ATOM 1028 C C . LEU A 1 144 ? -58.266 24.324 46.872 1.00 50.00 144 LEU A C 1
ATOM 1030 O O . LEU A 1 144 ? -59.362 24.026 47.339 1.00 50.00 144 LEU A O 1
ATOM 1034 N N . ALA A 1 145 ? -57.382 25.050 47.557 1.00 53.84 145 ALA A N 1
ATOM 1035 C CA . ALA A 1 145 ? -57.704 25.704 48.822 1.00 53.84 145 ALA A CA 1
ATOM 1036 C C . ALA A 1 145 ? -58.358 27.072 48.563 1.00 53.84 145 ALA A C 1
ATOM 1038 O O . ALA A 1 145 ? -57.746 27.976 47.994 1.00 53.84 145 ALA A O 1
ATOM 1039 N N . THR A 1 146 ? -59.612 27.222 48.989 1.00 48.06 146 THR A N 1
ATOM 1040 C CA . THR A 1 146 ? -60.340 28.496 49.029 1.00 48.06 146 THR A CA 1
ATOM 1041 C C . THR A 1 146 ? -59.749 29.390 50.123 1.00 48.06 146 THR A C 1
ATOM 1043 O O . THR A 1 146 ? -59.779 29.031 51.298 1.00 48.06 146 THR A O 1
ATOM 1046 N N . ILE A 1 147 ? -59.215 30.556 49.751 1.00 43.22 147 ILE A N 1
ATOM 1047 C CA . ILE A 1 147 ? -58.659 31.535 50.696 1.00 43.22 147 ILE A CA 1
ATOM 1048 C C . ILE A 1 147 ? -59.757 32.527 51.096 1.00 43.22 147 ILE A C 1
ATOM 1050 O O . ILE A 1 147 ? -60.273 33.262 50.255 1.00 43.22 147 ILE A O 1
ATOM 1054 N N . ALA A 1 148 ? -60.079 32.571 52.390 1.00 44.28 148 ALA A N 1
ATOM 1055 C CA . ALA A 1 148 ? -60.760 33.701 53.012 1.00 44.28 148 ALA A CA 1
ATOM 1056 C C . ALA A 1 148 ? -59.715 34.756 53.412 1.00 44.28 148 ALA A C 1
ATOM 1058 O O . ALA A 1 148 ? -58.695 34.428 54.020 1.00 44.28 148 ALA A O 1
ATOM 1059 N N . ALA A 1 149 ? -59.958 36.013 53.044 1.00 51.09 149 ALA A N 1
ATOM 1060 C CA . ALA A 1 149 ? -59.068 37.137 53.312 1.00 51.09 149 ALA A CA 1
ATOM 1061 C C . ALA A 1 149 ? -59.056 37.529 54.802 1.00 51.09 149 ALA A C 1
ATOM 1063 O O . ALA A 1 149 ? -60.130 37.696 55.383 1.00 51.09 149 ALA A O 1
ATOM 1064 N N . PRO A 1 150 ? -57.880 37.799 55.395 1.00 54.38 150 PRO A N 1
ATOM 1065 C CA . PRO A 1 150 ? -57.792 38.632 56.579 1.00 54.38 150 PRO A CA 1
ATOM 1066 C C . PRO A 1 150 ? -57.206 40.010 56.250 1.00 54.38 150 PRO A C 1
ATOM 1068 O O . PRO A 1 150 ? -56.101 40.164 55.732 1.00 54.38 150 PRO A O 1
ATOM 1071 N N . THR A 1 151 ? -57.990 41.019 56.604 1.00 50.47 151 THR A N 1
ATOM 1072 C CA . THR A 1 151 ? -57.596 42.408 56.830 1.00 50.47 151 THR A CA 1
ATOM 1073 C C . THR A 1 151 ? -56.667 42.483 58.044 1.00 50.47 151 THR A C 1
ATOM 1075 O O . THR A 1 151 ? -57.004 41.934 59.090 1.00 50.47 151 THR A O 1
ATOM 1078 N N . GLY A 1 152 ? -55.556 43.221 57.959 1.00 47.66 152 GLY A N 1
ATOM 1079 C CA . GLY A 1 152 ? -54.836 43.673 59.157 1.00 47.66 152 GLY A CA 1
ATOM 1080 C C . GLY A 1 152 ? -53.320 43.763 59.009 1.00 47.66 152 GLY A C 1
ATOM 1081 O O . GLY A 1 152 ? -52.640 42.769 58.794 1.00 47.66 152 GLY A O 1
ATOM 1082 N N . ALA A 1 153 ? -52.810 44.981 59.155 1.00 49.38 153 ALA A N 1
ATOM 1083 C CA . ALA A 1 153 ? -51.404 45.363 59.142 1.00 49.38 153 ALA A CA 1
ATOM 1084 C C . ALA A 1 153 ? -50.571 44.745 60.282 1.00 49.38 153 ALA A C 1
ATOM 1086 O O . ALA A 1 153 ? -51.064 44.635 61.401 1.00 49.38 153 ALA A O 1
ATOM 1087 N N . ASN A 1 154 ? -49.276 44.497 60.043 1.00 49.31 154 ASN A N 1
ATOM 1088 C CA . ASN A 1 154 ? -48.199 45.110 60.836 1.00 49.31 154 ASN A CA 1
ATOM 1089 C C . ASN A 1 154 ? -46.807 44.796 60.266 1.00 49.31 154 ASN A C 1
ATOM 1091 O O . ASN A 1 154 ? -46.520 43.672 59.862 1.00 49.31 154 ASN A O 1
ATOM 1095 N N . ALA A 1 155 ? -45.946 45.813 60.249 1.00 53.69 155 ALA A N 1
ATOM 1096 C CA . ALA A 1 155 ? -44.562 45.731 59.806 1.00 53.69 155 ALA A CA 1
ATOM 1097 C C . ALA A 1 155 ? -43.673 45.085 60.880 1.00 53.69 155 ALA A C 1
ATOM 1099 O O . ALA A 1 155 ? -43.736 45.474 62.045 1.00 53.69 155 ALA A O 1
ATOM 1100 N N . VAL A 1 156 ? -42.787 44.169 60.474 1.00 45.03 156 VAL A N 1
ATOM 1101 C CA . VAL A 1 156 ? -41.617 43.767 61.267 1.00 45.03 156 VAL A CA 1
ATOM 1102 C C . VAL A 1 156 ? -40.420 43.641 60.330 1.00 45.03 156 VAL A C 1
ATOM 1104 O O . VAL A 1 156 ? -40.499 43.034 59.264 1.00 45.03 156 VAL A O 1
ATOM 1107 N N . ALA A 1 157 ? -39.337 44.303 60.712 1.00 46.16 157 ALA A N 1
ATOM 1108 C CA . ALA A 1 157 ? -38.117 44.462 59.945 1.00 46.16 157 ALA A CA 1
ATOM 1109 C C . ALA A 1 157 ? -37.099 43.330 60.189 1.00 46.16 157 ALA A C 1
ATOM 1111 O O . ALA A 1 157 ? -37.134 42.670 61.224 1.00 46.16 157 ALA A O 1
ATOM 1112 N N . LEU A 1 158 ? -36.122 43.270 59.268 1.00 45.12 158 LEU A N 1
ATOM 1113 C CA . LEU A 1 158 ? -34.812 42.590 59.313 1.00 45.12 158 LEU A CA 1
ATOM 1114 C C . LEU A 1 158 ? -34.872 41.061 59.135 1.00 45.12 158 LEU A C 1
ATOM 1116 O O . LEU A 1 158 ? -35.514 40.345 59.885 1.00 45.12 158 LEU A O 1
ATOM 1120 N N . THR A 1 159 ? -34.141 40.467 58.194 1.00 43.78 159 THR A N 1
ATOM 1121 C CA . THR A 1 159 ? -32.674 40.406 58.268 1.00 43.78 159 THR A CA 1
ATOM 1122 C C . THR A 1 159 ? -32.080 40.020 56.909 1.00 43.78 159 THR A C 1
ATOM 1124 O O . THR A 1 159 ? -32.604 39.169 56.195 1.00 43.78 159 THR A O 1
ATOM 1127 N N . SER A 1 160 ? -30.973 40.667 56.555 1.00 49.53 160 SER A N 1
ATOM 1128 C CA . SER A 1 160 ? -30.154 40.397 55.374 1.00 49.53 160 SER A CA 1
ATOM 1129 C C . SER A 1 160 ? -29.703 38.935 55.296 1.00 49.53 160 SER A C 1
ATOM 1131 O O . SER A 1 160 ? -29.136 38.409 56.254 1.00 49.53 160 SER A O 1
ATOM 1133 N N . ILE A 1 161 ? -29.883 38.319 54.128 1.00 59.91 161 ILE A N 1
ATOM 1134 C CA . ILE A 1 161 ? -29.248 37.048 53.765 1.00 59.91 161 ILE A CA 1
ATOM 1135 C C . ILE A 1 161 ? -27.716 37.209 53.741 1.00 59.91 161 ILE A C 1
ATOM 1137 O O . ILE A 1 161 ? -27.221 38.158 53.129 1.00 59.91 161 ILE A O 1
ATOM 1141 N N . PRO A 1 162 ? -26.942 36.316 54.381 1.00 60.41 162 PRO A N 1
ATOM 1142 C CA . PRO A 1 162 ? -25.498 36.310 54.221 1.00 60.41 162 PRO A CA 1
ATOM 1143 C C . PRO A 1 162 ? -25.154 35.874 52.793 1.00 60.41 162 PRO A C 1
ATOM 1145 O O . PRO A 1 162 ? -25.470 34.762 52.371 1.00 60.41 162 PRO A O 1
ATOM 1148 N N . SER A 1 163 ? -24.501 36.760 52.045 1.00 57.19 163 SER A N 1
ATOM 1149 C CA . SER A 1 163 ? -23.898 36.443 50.755 1.00 57.19 163 SER A CA 1
ATOM 1150 C C . SER A 1 163 ? -22.824 35.376 50.960 1.00 57.19 163 SER A C 1
ATOM 1152 O O . SER A 1 163 ? -21.808 35.623 51.609 1.00 57.19 163 SER A O 1
ATOM 1154 N N . THR A 1 164 ? -23.038 34.181 50.416 1.00 59.75 164 THR A N 1
ATOM 1155 C CA . THR A 1 164 ? -21.993 33.160 50.298 1.00 59.75 164 THR A CA 1
ATOM 1156 C C . THR A 1 164 ? -20.799 33.737 49.531 1.00 59.75 164 THR A C 1
ATOM 1158 O O . THR A 1 164 ? -21.009 34.290 48.446 1.00 59.75 164 THR A O 1
ATOM 1161 N N . PRO A 1 165 ? -19.558 33.629 50.044 1.00 65.19 165 PRO A N 1
ATOM 1162 C CA . PRO A 1 165 ? -18.384 34.066 49.304 1.00 65.19 165 PRO A CA 1
ATOM 1163 C C . PRO A 1 165 ? -18.249 33.225 48.033 1.00 65.19 165 PRO A C 1
ATOM 1165 O O . PRO A 1 165 ? -18.196 31.996 48.080 1.00 65.19 165 PRO A O 1
ATOM 1168 N N . VAL A 1 166 ? -18.224 33.905 46.888 1.00 70.44 166 VAL A N 1
ATOM 1169 C CA . VAL A 1 166 ? -17.910 33.302 45.593 1.00 70.44 166 VAL A CA 1
ATOM 1170 C C . VAL A 1 166 ? -16.474 32.759 45.670 1.00 70.44 166 VAL A C 1
ATOM 1172 O O . VAL A 1 166 ? -15.585 33.496 46.107 1.00 70.44 166 VAL A O 1
ATOM 1175 N N . PRO A 1 167 ? -16.217 31.496 45.285 1.00 70.88 167 PRO A N 1
ATOM 1176 C CA . PRO A 1 167 ? -14.861 30.964 45.223 1.00 70.88 167 PRO A CA 1
ATOM 1177 C C . PRO A 1 167 ? -14.010 31.825 44.280 1.00 70.88 167 PRO A C 1
ATOM 1179 O O . PRO A 1 167 ? -14.507 32.209 43.218 1.00 70.88 167 PRO A O 1
ATOM 1182 N N . PRO A 1 168 ? -12.743 32.130 44.607 1.00 68.38 168 PRO A N 1
ATOM 1183 C CA . PRO A 1 168 ? -11.879 32.825 43.668 1.00 68.38 168 PRO A CA 1
ATOM 1184 C C . PRO A 1 168 ? -11.725 31.972 42.406 1.00 68.38 168 PRO A C 1
ATOM 1186 O O . PRO A 1 168 ? -11.351 30.800 42.471 1.00 68.38 168 PRO A O 1
ATOM 1189 N N . THR A 1 169 ? -12.028 32.571 41.257 1.00 70.25 169 THR A N 1
ATOM 1190 C CA . THR A 1 169 ? -11.705 32.028 39.938 1.00 70.25 169 THR A CA 1
ATOM 1191 C C . THR A 1 169 ? -10.236 31.591 39.935 1.00 70.25 169 THR A C 1
ATOM 1193 O O . THR A 1 169 ? -9.387 32.397 40.331 1.00 70.25 169 THR A O 1
ATOM 1196 N N . PRO A 1 170 ? -9.900 30.352 39.526 1.00 68.00 170 PRO A N 1
ATOM 1197 C CA . PRO A 1 170 ? -8.511 29.926 39.445 1.00 68.00 170 PRO A CA 1
ATOM 1198 C C . PRO A 1 170 ? -7.752 30.882 38.525 1.00 68.00 170 PRO A C 1
ATOM 1200 O O . PRO A 1 170 ? -8.099 31.059 37.357 1.00 68.00 170 PRO A O 1
ATOM 1203 N N . ILE A 1 171 ? -6.741 31.537 39.092 1.00 65.38 171 ILE A N 1
ATOM 1204 C CA . ILE A 1 171 ? -5.828 32.403 38.356 1.00 65.38 171 ILE A CA 1
ATOM 1205 C C . ILE A 1 171 ? -5.100 31.489 37.358 1.00 65.38 171 ILE A C 1
ATOM 1207 O O . ILE A 1 171 ? -4.547 30.469 37.784 1.00 65.38 171 ILE A O 1
ATOM 1211 N N . PRO A 1 172 ? -5.113 31.797 36.049 1.00 71.75 172 PRO A N 1
ATOM 1212 C CA . PRO A 1 172 ? -4.332 31.052 35.073 1.00 71.75 172 PRO A CA 1
ATOM 1213 C C . PRO A 1 172 ? -2.871 31.004 35.535 1.00 71.75 172 PRO A C 1
ATOM 1215 O O . PRO A 1 172 ? -2.368 32.029 36.004 1.00 71.75 172 PRO A O 1
ATOM 1218 N N . PRO A 1 173 ? -2.176 29.858 35.434 1.00 68.31 173 PRO A N 1
ATOM 1219 C CA . PRO A 1 173 ? -0.766 29.810 35.779 1.00 68.31 173 PRO A CA 1
ATOM 1220 C C . PRO A 1 173 ? -0.029 30.867 34.956 1.00 68.31 173 PRO A C 1
ATOM 1222 O O . PRO A 1 173 ? -0.146 30.905 33.729 1.00 68.31 173 PRO A O 1
ATOM 1225 N N . THR A 1 174 ? 0.698 31.743 35.649 1.00 66.69 174 THR A N 1
ATOM 1226 C CA . THR A 1 174 ? 1.618 32.699 35.037 1.00 66.69 174 THR A CA 1
ATOM 1227 C C . THR A 1 174 ? 2.468 31.943 34.015 1.00 66.69 174 THR A C 1
ATOM 1229 O O . THR A 1 174 ? 3.056 30.923 34.390 1.00 66.69 174 THR A O 1
ATOM 1232 N N . PRO A 1 175 ? 2.525 32.377 32.741 1.00 68.25 175 PRO A N 1
ATOM 1233 C CA . PRO A 1 175 ? 3.366 31.719 31.757 1.00 68.25 175 PRO A CA 1
ATOM 1234 C C . PRO A 1 175 ? 4.792 31.698 32.298 1.00 68.25 175 PRO A C 1
ATOM 1236 O O . PRO A 1 175 ? 5.378 32.743 32.587 1.00 68.25 175 PRO A O 1
ATOM 1239 N N . ILE A 1 176 ? 5.319 30.491 32.491 1.00 66.50 176 ILE A N 1
ATOM 1240 C CA . ILE A 1 176 ? 6.721 30.294 32.833 1.00 66.50 176 ILE A CA 1
ATOM 1241 C C . ILE A 1 176 ? 7.502 30.929 31.677 1.00 66.50 176 ILE A C 1
ATOM 1243 O O . ILE A 1 176 ? 7.250 30.551 30.527 1.00 66.50 176 ILE A O 1
ATOM 1247 N N . PRO A 1 177 ? 8.390 31.908 31.928 1.00 67.06 177 PRO A N 1
ATOM 1248 C CA . PRO A 1 177 ? 9.223 32.456 30.872 1.00 67.06 177 PRO A CA 1
ATOM 1249 C C . PRO A 1 177 ? 9.958 31.288 30.225 1.00 67.06 177 PRO A C 1
ATOM 1251 O O . PRO A 1 177 ? 10.648 30.528 30.905 1.00 67.06 177 PRO A O 1
ATOM 1254 N N . SER A 1 178 ? 9.737 31.101 28.926 1.00 63.03 178 SER A N 1
ATOM 1255 C CA . SER A 1 178 ? 10.406 30.058 28.167 1.00 63.03 178 SER A CA 1
ATOM 1256 C C . SER A 1 178 ? 11.900 30.299 28.302 1.00 63.03 178 SER A C 1
ATOM 1258 O O . SER A 1 178 ? 12.409 31.313 27.823 1.00 63.03 178 SER A O 1
ATOM 1260 N N . THR A 1 179 ? 12.597 29.400 28.996 1.00 63.84 179 THR A N 1
ATOM 1261 C CA . THR A 1 179 ? 14.055 29.371 28.986 1.00 63.84 179 THR A CA 1
ATOM 1262 C C . THR A 1 179 ? 14.468 29.382 27.516 1.00 63.84 179 THR A C 1
ATOM 1264 O O . THR A 1 179 ? 13.991 28.513 26.778 1.00 63.84 179 THR A O 1
ATOM 1267 N N . PRO A 1 180 ? 15.263 30.364 27.050 1.00 65.19 180 PRO A N 1
ATOM 1268 C CA . PRO A 1 180 ? 15.694 30.378 25.669 1.00 65.19 180 PRO A CA 1
ATOM 1269 C C . PRO A 1 180 ? 16.387 29.051 25.404 1.00 65.19 180 PRO A C 1
ATOM 1271 O O . PRO A 1 180 ? 17.378 28.711 26.052 1.00 65.19 180 PRO A O 1
ATOM 1274 N N . ILE A 1 181 ? 15.804 28.274 24.494 1.00 63.47 181 ILE A N 1
ATOM 1275 C CA . ILE A 1 181 ? 16.437 27.076 23.972 1.00 63.47 181 ILE A CA 1
ATOM 1276 C C . ILE A 1 181 ? 17.767 27.582 23.403 1.00 63.47 181 ILE A C 1
ATOM 1278 O O . ILE A 1 181 ? 17.736 28.514 22.588 1.00 63.47 181 ILE A O 1
ATOM 1282 N N . PRO A 1 182 ? 18.929 27.072 23.854 1.00 67.69 182 PRO A N 1
ATOM 1283 C CA . PRO A 1 182 ? 20.194 27.450 23.244 1.00 67.69 182 PRO A CA 1
ATOM 1284 C C . PRO A 1 182 ? 20.050 27.223 21.736 1.00 67.69 182 PRO A C 1
ATOM 1286 O O . PRO A 1 182 ? 19.460 26.206 21.352 1.00 67.69 182 PRO A O 1
ATOM 1289 N N . PRO A 1 183 ? 20.499 28.159 20.877 1.00 63.03 183 PRO A N 1
ATOM 1290 C CA . PRO A 1 183 ? 20.380 27.976 19.442 1.00 63.03 183 PRO A CA 1
ATOM 1291 C C . PRO A 1 183 ? 20.991 26.620 19.116 1.00 63.03 183 PRO A C 1
ATOM 1293 O O . PRO A 1 183 ? 22.168 26.377 19.387 1.00 63.03 183 PRO A O 1
ATOM 1296 N N . THR A 1 184 ? 20.151 25.711 18.618 1.00 60.38 184 THR A N 1
ATOM 1297 C CA . THR A 1 184 ? 20.623 24.451 18.057 1.00 60.38 184 THR A CA 1
ATOM 1298 C C . THR A 1 184 ? 21.662 24.855 17.033 1.00 60.38 184 THR A C 1
ATOM 1300 O O . THR A 1 184 ? 21.339 25.616 16.118 1.00 60.38 184 THR A O 1
ATOM 1303 N N . ALA A 1 185 ? 22.913 24.446 17.256 1.00 54.84 185 ALA A N 1
ATOM 1304 C CA . ALA A 1 185 ? 23.989 24.694 16.319 1.00 54.84 185 ALA A CA 1
ATOM 1305 C C . ALA A 1 185 ? 23.466 24.307 14.936 1.00 54.84 185 ALA A C 1
ATOM 1307 O O . ALA A 1 185 ? 23.051 23.162 14.732 1.00 54.84 185 ALA A O 1
ATOM 1308 N N . ALA A 1 186 ? 23.386 25.288 14.032 1.00 57.09 186 ALA A N 1
ATOM 1309 C CA . ALA A 1 186 ? 23.028 25.024 12.651 1.00 57.09 186 ALA A CA 1
ATOM 1310 C C . ALA A 1 186 ? 23.913 23.864 12.174 1.00 57.09 186 ALA A C 1
ATOM 1312 O O . ALA A 1 186 ? 25.104 23.869 12.508 1.00 57.09 186 ALA A O 1
ATOM 1313 N N . PRO A 1 187 ? 23.369 22.859 11.465 1.00 53.09 187 PRO A N 1
ATOM 1314 C CA . PRO A 1 187 ? 24.190 21.786 10.934 1.00 53.09 187 PRO A CA 1
ATOM 1315 C C . PRO A 1 187 ? 25.305 22.438 10.123 1.00 53.09 187 PRO A C 1
ATOM 1317 O O . PRO A 1 187 ? 25.048 23.103 9.118 1.00 53.09 187 PRO A O 1
ATOM 1320 N N . GLN A 1 188 ? 26.535 22.328 10.624 1.00 56.72 188 GLN A N 1
ATOM 1321 C CA . GLN A 1 188 ? 27.705 22.835 9.931 1.00 56.72 188 GLN A CA 1
ATOM 1322 C C . GLN A 1 188 ? 27.693 22.171 8.550 1.00 56.72 188 GLN A C 1
ATOM 1324 O O . GLN A 1 188 ? 27.603 20.938 8.502 1.00 56.72 188 GLN A O 1
ATOM 1329 N N . PRO A 1 189 ? 27.707 22.940 7.442 1.00 49.78 189 PRO A N 1
ATOM 1330 C CA . PRO A 1 189 ? 27.654 22.365 6.110 1.00 49.78 189 PRO A CA 1
ATOM 1331 C C . PRO A 1 189 ? 28.835 21.412 5.992 1.00 49.78 189 PRO A C 1
ATOM 1333 O O . PRO A 1 189 ? 29.997 21.816 6.004 1.00 49.78 189 PRO A O 1
ATOM 1336 N N . THR A 1 190 ? 28.526 20.120 5.985 1.00 50.69 190 THR A N 1
ATOM 1337 C CA . THR A 1 190 ? 29.531 19.084 5.820 1.00 50.69 190 THR A CA 1
ATOM 1338 C C . THR A 1 190 ? 29.876 19.113 4.344 1.00 50.69 190 THR A C 1
ATOM 1340 O O . THR A 1 190 ? 29.165 18.537 3.526 1.00 50.69 190 THR A O 1
ATOM 1343 N N . ALA A 1 191 ? 30.907 19.880 3.992 1.00 52.62 191 ALA A N 1
ATOM 1344 C CA . ALA A 1 191 ? 31.495 19.825 2.668 1.00 52.62 191 ALA A CA 1
ATOM 1345 C C . ALA A 1 191 ? 31.984 18.390 2.467 1.00 52.62 191 ALA A C 1
ATOM 1347 O O . ALA A 1 191 ? 32.909 17.938 3.141 1.00 52.62 191 ALA A O 1
ATOM 1348 N N . PHE A 1 192 ? 31.316 17.653 1.591 1.00 54.72 192 PHE A N 1
ATOM 1349 C CA . PHE A 1 192 ? 31.782 16.346 1.172 1.00 54.72 192 PHE A CA 1
ATOM 1350 C C . PHE A 1 192 ? 32.453 16.518 -0.187 1.00 54.72 192 PHE A C 1
ATOM 1352 O O . PHE A 1 192 ? 31.887 17.109 -1.107 1.00 54.72 192 PHE A O 1
ATOM 1359 N N . VAL A 1 193 ? 33.701 16.071 -0.272 1.00 52.81 193 VAL A N 1
ATOM 1360 C CA . VAL A 1 193 ? 34.486 16.084 -1.504 1.00 52.81 193 VAL A CA 1
ATOM 1361 C C . VAL A 1 193 ? 34.271 14.733 -2.172 1.00 52.81 193 VAL A C 1
ATOM 1363 O O . VAL A 1 193 ? 34.626 13.701 -1.605 1.00 52.81 193 VAL A O 1
ATOM 1366 N N . ILE A 1 194 ? 33.665 14.735 -3.359 1.00 54.41 194 ILE A N 1
ATOM 1367 C CA . ILE A 1 194 ? 33.665 13.565 -4.239 1.00 54.41 194 ILE A CA 1
ATOM 1368 C C . ILE A 1 194 ? 34.918 13.665 -5.096 1.00 54.41 194 ILE A C 1
ATOM 1370 O O . ILE A 1 194 ? 35.001 14.540 -5.959 1.00 54.41 194 ILE A O 1
ATOM 1374 N N . ASP A 1 195 ? 35.876 12.778 -4.855 1.00 54.56 195 ASP A N 1
ATOM 1375 C CA . ASP A 1 195 ? 36.998 12.563 -5.763 1.00 54.56 195 ASP A CA 1
ATOM 1376 C C . ASP A 1 195 ? 36.543 11.542 -6.815 1.00 54.56 195 ASP A C 1
ATOM 1378 O O . ASP A 1 195 ? 36.287 10.375 -6.502 1.00 54.56 195 ASP A O 1
ATOM 1382 N N . LEU A 1 196 ? 36.308 12.007 -8.043 1.00 51.28 196 LEU A N 1
ATOM 1383 C CA . LEU A 1 196 ? 35.953 11.133 -9.158 1.00 51.28 196 LEU A CA 1
ATOM 1384 C C . LEU A 1 196 ? 37.246 10.595 -9.783 1.00 51.28 196 LEU A C 1
ATOM 1386 O O . LEU A 1 196 ? 38.129 11.394 -10.088 1.00 51.28 196 LEU A O 1
ATOM 1390 N N . PRO A 1 197 ? 37.363 9.277 -10.030 1.00 52.44 197 PRO A N 1
ATOM 1391 C CA . PRO A 1 197 ? 38.531 8.734 -10.711 1.00 52.44 197 PRO A CA 1
ATOM 1392 C C . PRO A 1 197 ? 38.681 9.341 -12.122 1.00 52.44 197 PRO A C 1
ATOM 1394 O O . PRO A 1 197 ? 37.679 9.707 -12.746 1.00 52.44 197 PRO A O 1
ATOM 1397 N N . PRO A 1 198 ? 39.919 9.438 -12.645 1.00 55.91 198 PRO A N 1
ATOM 1398 C CA . PRO A 1 198 ? 40.222 10.179 -13.866 1.00 55.91 198 PRO A CA 1
ATOM 1399 C C . PRO A 1 198 ? 39.506 9.567 -15.073 1.00 55.91 198 PRO A C 1
ATOM 1401 O O . PRO A 1 198 ? 39.710 8.398 -15.395 1.00 55.91 198 PRO A O 1
ATOM 1404 N N . PHE A 1 199 ? 38.683 10.365 -15.755 1.00 56.22 199 PHE A N 1
ATOM 1405 C CA . PHE A 1 199 ? 37.937 9.929 -16.941 1.00 56.22 199 PHE A CA 1
ATOM 1406 C C . PHE A 1 199 ? 38.676 10.160 -18.266 1.00 56.22 199 PHE A C 1
ATOM 1408 O O . PHE A 1 199 ? 38.230 9.646 -19.280 1.00 56.22 199 PHE A O 1
ATOM 1415 N N . ASP A 1 200 ? 39.814 10.856 -18.274 1.00 52.03 200 ASP A N 1
ATOM 1416 C CA . ASP A 1 200 ? 40.745 10.875 -19.408 1.00 52.03 200 ASP A CA 1
ATOM 1417 C C . ASP A 1 200 ? 42.058 11.563 -18.989 1.00 52.03 200 ASP A C 1
ATOM 1419 O O . ASP A 1 200 ? 42.061 12.717 -18.564 1.00 52.03 200 ASP A O 1
ATOM 1423 N N . GLY A 1 201 ? 43.190 10.861 -19.082 1.00 52.38 201 GLY A N 1
ATOM 1424 C CA . GLY A 1 201 ? 44.510 11.489 -19.257 1.00 52.38 201 GLY A CA 1
ATO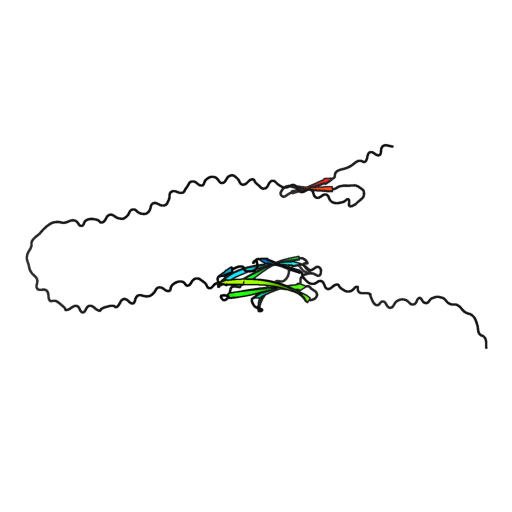M 1425 C C . GLY A 1 201 ? 45.050 12.474 -18.202 1.00 52.38 201 GLY A C 1
ATOM 1426 O O . GLY A 1 201 ? 45.911 13.276 -18.552 1.00 52.38 201 GLY A O 1
ATOM 1427 N N . GLY A 1 202 ? 44.629 12.416 -16.932 1.00 53.66 202 GLY A N 1
ATOM 1428 C CA . GLY A 1 202 ? 45.353 13.072 -15.824 1.00 53.66 202 GLY A CA 1
ATOM 1429 C C . GLY A 1 202 ? 44.738 14.343 -15.228 1.00 53.66 202 GLY A C 1
ATOM 1430 O O . GLY A 1 202 ? 45.444 15.090 -14.555 1.00 53.66 202 GLY A O 1
ATOM 1431 N N . GLN A 1 203 ? 43.443 14.595 -15.427 1.00 53.34 203 GLN A N 1
ATOM 1432 C CA . GLN A 1 203 ? 42.734 15.689 -14.747 1.00 53.34 203 GLN A CA 1
ATOM 1433 C C . GLN A 1 203 ? 41.889 15.146 -13.587 1.00 53.34 203 GLN A C 1
ATOM 1435 O O . GLN A 1 203 ? 41.015 14.309 -13.809 1.00 53.34 203 GLN A O 1
ATOM 1440 N N . ASN A 1 204 ? 42.132 15.631 -12.363 1.00 52.50 204 ASN A N 1
ATOM 1441 C CA . ASN A 1 204 ? 41.280 15.341 -11.207 1.00 52.50 204 ASN A CA 1
ATOM 1442 C C . ASN A 1 204 ? 40.258 16.476 -11.050 1.00 52.50 204 ASN A C 1
ATOM 1444 O O . ASN A 1 204 ? 40.631 17.641 -10.892 1.00 52.50 204 ASN A O 1
ATOM 1448 N N . VAL A 1 205 ? 38.965 16.153 -11.135 1.00 53.28 205 VAL A N 1
ATOM 1449 C CA . VAL A 1 205 ? 37.876 17.128 -10.979 1.00 53.28 205 VAL A CA 1
ATOM 1450 C C . VAL A 1 205 ? 37.297 16.979 -9.580 1.00 53.28 205 VAL A C 1
ATOM 1452 O O . VAL A 1 205 ? 36.668 15.968 -9.275 1.00 53.28 205 VAL A O 1
ATOM 1455 N N . SER A 1 206 ? 37.476 17.997 -8.740 1.00 55.47 206 SER A N 1
ATOM 1456 C CA . SER A 1 206 ? 36.855 18.043 -7.416 1.00 55.47 206 SER A CA 1
ATOM 1457 C C . SER A 1 206 ? 35.563 18.856 -7.485 1.00 55.47 206 SER A C 1
ATOM 1459 O O . SER A 1 206 ? 35.557 20.022 -7.892 1.00 55.47 206 SER A O 1
ATOM 1461 N N . ILE A 1 207 ? 34.453 18.237 -7.081 1.00 55.31 207 ILE A N 1
ATOM 1462 C CA . ILE A 1 207 ? 33.150 18.900 -6.973 1.00 55.31 207 ILE A CA 1
ATOM 1463 C C . ILE A 1 207 ? 32.938 19.263 -5.508 1.00 55.31 207 ILE A C 1
ATOM 1465 O O . ILE A 1 207 ? 32.953 18.389 -4.642 1.00 55.31 207 ILE A O 1
ATOM 1469 N N . ILE A 1 208 ? 32.734 20.552 -5.236 1.00 55.06 208 ILE A N 1
ATOM 1470 C CA . ILE A 1 208 ? 32.437 21.046 -3.892 1.00 55.06 208 ILE A CA 1
ATOM 1471 C C . ILE A 1 208 ? 30.989 21.531 -3.897 1.00 55.06 208 ILE A C 1
ATOM 1473 O O . ILE A 1 208 ? 30.635 22.461 -4.628 1.00 55.06 208 ILE A O 1
ATOM 1477 N N . ALA A 1 209 ? 30.144 20.893 -3.092 1.00 48.69 209 ALA A N 1
ATOM 1478 C CA . ALA A 1 209 ? 28.788 21.355 -2.829 1.00 48.69 209 ALA A CA 1
ATOM 1479 C C . ALA A 1 209 ? 28.772 22.090 -1.484 1.00 48.69 209 ALA A C 1
ATOM 1481 O O . ALA A 1 209 ? 29.057 21.496 -0.445 1.00 48.69 209 ALA A O 1
ATOM 1482 N N . GLU A 1 210 ? 28.445 23.383 -1.501 1.00 52.91 210 GLU A N 1
ATOM 1483 C CA . GLU A 1 210 ? 28.221 24.165 -0.283 1.00 52.91 210 GLU A CA 1
ATOM 1484 C C . GLU A 1 210 ? 26.837 24.806 -0.342 1.00 52.91 210 GLU A C 1
ATOM 1486 O O . GLU A 1 210 ? 26.542 25.624 -1.215 1.00 52.91 210 GLU A O 1
ATOM 1491 N N . GLY A 1 211 ? 25.967 24.413 0.591 1.00 63.00 211 GLY A N 1
ATOM 1492 C CA . GLY A 1 211 ? 24.578 24.868 0.617 1.00 63.00 211 GLY A CA 1
ATOM 1493 C C . GLY A 1 211 ? 23.826 24.499 -0.668 1.00 63.00 211 GLY A C 1
ATOM 1494 O O . GLY A 1 211 ? 23.855 23.352 -1.103 1.00 63.00 211 GLY A O 1
ATOM 1495 N N . THR A 1 212 ? 23.140 25.470 -1.276 1.00 47.44 212 THR A N 1
ATOM 1496 C CA . THR A 1 212 ? 22.309 25.287 -2.485 1.00 47.44 212 THR A CA 1
ATOM 1497 C C . THR A 1 212 ? 23.084 25.420 -3.806 1.00 47.44 212 THR A C 1
ATOM 1499 O O . THR A 1 212 ? 22.471 25.391 -4.872 1.00 47.44 212 THR A O 1
ATOM 1502 N N . GLY A 1 213 ? 24.410 25.606 -3.764 1.00 47.00 213 GLY A N 1
ATOM 1503 C CA . GLY A 1 213 ? 25.254 25.824 -4.942 1.00 47.00 213 GLY A CA 1
ATOM 1504 C C . GLY A 1 213 ? 26.270 24.703 -5.174 1.00 47.00 213 GLY A C 1
ATOM 1505 O O . GLY A 1 213 ? 26.877 24.191 -4.233 1.00 47.00 213 GLY A O 1
ATOM 1506 N N . VAL A 1 214 ? 26.494 24.358 -6.445 1.00 51.56 214 VAL A N 1
ATOM 1507 C CA . VAL A 1 214 ? 27.555 23.438 -6.887 1.00 51.56 214 VAL A CA 1
ATOM 1508 C C . VAL A 1 214 ? 28.633 24.246 -7.599 1.00 51.56 214 VAL A C 1
ATOM 1510 O O . VAL A 1 214 ? 28.326 25.005 -8.518 1.00 51.56 214 VAL A O 1
ATOM 1513 N N . ARG A 1 215 ? 29.895 24.076 -7.197 1.00 54.12 215 ARG A N 1
ATOM 1514 C CA . ARG A 1 215 ? 31.055 24.673 -7.873 1.00 54.12 215 ARG A CA 1
ATOM 1515 C C . ARG A 1 215 ? 32.048 23.590 -8.297 1.00 54.12 215 ARG A C 1
ATOM 1517 O O . ARG A 1 215 ? 32.328 22.666 -7.534 1.00 54.12 215 ARG A O 1
ATOM 1524 N N . ILE A 1 216 ? 32.544 23.701 -9.529 1.00 55.16 216 ILE A N 1
ATOM 1525 C CA . ILE A 1 216 ? 33.492 22.765 -10.147 1.00 55.16 216 ILE A CA 1
ATOM 1526 C C . ILE A 1 216 ? 34.850 23.464 -10.212 1.00 55.16 216 ILE A C 1
ATOM 1528 O O . ILE A 1 216 ? 34.966 24.501 -10.863 1.00 55.16 216 ILE A O 1
ATOM 1532 N N . GLN A 1 217 ? 35.863 22.909 -9.547 1.00 55.41 217 GLN A N 1
ATOM 1533 C CA . GLN A 1 217 ? 37.232 23.423 -9.596 1.00 55.41 217 GLN A CA 1
ATOM 1534 C C . GLN A 1 217 ? 38.113 22.385 -10.305 1.00 55.41 217 GLN A C 1
ATOM 1536 O O . GLN A 1 217 ? 38.259 21.262 -9.826 1.00 55.41 217 GLN A O 1
ATOM 1541 N N . ALA A 1 218 ? 38.689 22.745 -11.454 1.00 52.53 218 ALA A N 1
ATOM 1542 C CA . ALA A 1 218 ? 39.681 21.912 -12.132 1.00 52.53 218 ALA A CA 1
ATOM 1543 C C . ALA A 1 218 ? 41.074 22.223 -11.560 1.00 52.53 218 ALA A C 1
ATOM 1545 O O . ALA A 1 218 ? 41.523 23.369 -11.621 1.00 52.53 218 ALA A O 1
ATOM 1546 N N . GLY A 1 219 ? 41.738 21.226 -10.970 1.00 54.31 219 GLY A N 1
ATOM 1547 C CA . GLY A 1 219 ? 43.117 21.343 -10.495 1.00 54.31 219 GLY A CA 1
ATOM 1548 C C . GLY A 1 219 ? 44.097 20.934 -11.591 1.00 54.31 219 GLY A C 1
ATOM 1549 O O . GLY A 1 219 ? 44.090 19.784 -12.016 1.00 54.31 219 GLY A O 1
ATOM 1550 N N . TYR A 1 220 ? 44.941 21.861 -12.048 1.00 47.19 220 TYR A N 1
ATOM 1551 C CA . TYR A 1 220 ? 45.968 21.571 -13.050 1.00 47.19 220 TYR A CA 1
ATOM 1552 C C . TYR A 1 220 ? 47.248 21.104 -12.345 1.00 47.19 220 TYR A C 1
ATOM 1554 O O . TYR A 1 220 ? 47.991 21.918 -11.798 1.00 47.19 220 TYR A O 1
ATOM 1562 N N . SER A 1 221 ? 47.516 19.800 -12.342 1.00 49.03 221 SER A N 1
ATOM 1563 C CA . SER A 1 221 ? 48.812 19.266 -11.911 1.00 49.03 221 SER A CA 1
ATOM 1564 C C . SER A 1 221 ? 49.759 19.275 -13.109 1.00 49.03 221 SER A C 1
ATOM 1566 O O . SER A 1 221 ? 49.724 18.368 -13.939 1.00 49.03 221 SER A O 1
ATOM 1568 N N . VAL A 1 222 ? 50.595 20.309 -13.239 1.00 44.47 222 VAL A N 1
ATOM 1569 C CA . VAL A 1 222 ? 51.720 20.256 -14.183 1.00 44.47 222 VAL A CA 1
ATOM 1570 C C . VAL A 1 222 ? 52.740 19.287 -13.593 1.00 44.47 222 VAL A C 1
ATOM 1572 O O . VAL A 1 222 ? 53.390 19.597 -12.599 1.00 44.47 222 VAL A O 1
ATOM 1575 N N . LEU A 1 223 ? 52.867 18.099 -14.181 1.00 45.56 223 LEU A N 1
ATOM 1576 C CA . LEU A 1 223 ? 54.048 17.273 -13.964 1.00 45.56 223 LEU A CA 1
ATOM 1577 C C . LEU A 1 223 ? 55.213 18.007 -14.636 1.00 45.56 223 LEU A C 1
ATOM 1579 O O . LEU A 1 223 ? 55.359 17.951 -15.858 1.00 45.56 223 LEU A O 1
ATOM 1583 N N . GLU A 1 224 ? 56.003 18.751 -13.861 1.00 45.47 224 GLU A N 1
ATOM 1584 C CA . GLU A 1 224 ? 57.322 19.191 -14.310 1.00 45.47 224 GLU A CA 1
ATOM 1585 C C . GLU A 1 224 ? 58.150 17.934 -14.580 1.00 45.47 224 GLU A C 1
ATOM 1587 O O . GLU A 1 224 ? 58.638 17.257 -13.676 1.00 45.47 224 GLU A O 1
ATOM 1592 N N . ASN A 1 225 ? 58.238 17.578 -15.857 1.00 39.44 225 ASN A N 1
ATOM 1593 C CA . ASN A 1 225 ? 59.096 16.515 -16.333 1.00 39.44 225 ASN A CA 1
ATOM 1594 C C . ASN A 1 225 ? 60.523 17.072 -16.360 1.00 39.44 225 ASN A C 1
ATOM 1596 O O . ASN A 1 225 ? 60.951 17.642 -17.365 1.00 39.44 225 ASN A O 1
ATOM 1600 N N . THR A 1 226 ? 61.227 16.976 -15.232 1.00 42.19 226 THR A N 1
ATOM 1601 C CA . THR A 1 226 ? 62.665 17.252 -15.172 1.00 42.19 226 THR A CA 1
ATOM 1602 C C . THR A 1 226 ? 63.365 16.287 -16.126 1.00 42.19 226 THR A C 1
ATOM 1604 O O . THR A 1 226 ? 63.232 15.070 -15.986 1.00 42.19 226 THR A O 1
ATOM 1607 N N . GLN A 1 227 ? 64.022 16.855 -17.137 1.00 40.28 227 GLN A N 1
ATOM 1608 C CA . GLN A 1 227 ? 64.823 16.138 -18.127 1.00 40.28 227 GLN A CA 1
ATOM 1609 C C . GLN A 1 227 ? 66.107 15.583 -17.504 1.00 40.28 227 GLN A C 1
ATOM 1611 O O . GLN A 1 227 ? 66.661 16.264 -16.609 1.00 40.28 227 GLN A O 1
#

Sequence (227 aa):
MRARVFSLLCIVGCAFIAGCQAPRETTKPSITIVAPPQGSSYVAGESVSVHSAVADPSGIARVELYADGAIVAQDAPPVPKQQQLQVIQQWKATGAGQHTLLVRAYNLANATSESGIVINVTAPAAVASPTTVAVAVISPTVPLATIAAPTGANAVALTSIPSTPVPPTPIPPTPIPSTPIPPTAAPQPTAFVIDLPPFDGGQNVSIIAEGTGVRIQAGYSVLENTQ

pLDDT: mean 73.21, std 21.19, range [38.72, 98.56]

Solvent-accessible surface area (backbone atoms only — not comparable to full-atom values): 15086 Å² total; per-residue (Å²): 143,88,83,88,81,92,84,91,82,77,99,72,81,82,70,84,79,67,74,79,71,68,81,78,79,79,66,55,38,45,65,45,74,73,29,68,57,72,66,40,75,47,48,38,73,39,77,45,65,38,31,34,43,37,39,20,93,78,6,42,48,38,41,35,36,24,51,75,86,41,81,66,39,75,47,62,63,96,49,89,64,38,38,66,46,79,49,76,44,65,42,67,38,74,61,61,45,79,44,45,40,36,43,38,34,30,25,72,83,68,34,64,34,73,39,74,43,44,32,36,25,38,68,62,81,79,75,79,73,81,78,78,76,81,75,80,80,76,77,80,84,76,78,88,79,86,82,81,87,82,90,80,90,83,91,83,82,88,79,86,80,82,79,76,81,76,78,80,75,81,74,75,78,75,79,72,80,75,72,77,74,71,80,72,76,69,81,71,79,75,70,57,75,53,81,53,77,67,86,62,98,75,52,51,52,44,43,45,48,59,87,97,46,81,47,80,51,80,56,85,76,79,78,80,76,81,128